Protein 4Z45 (pdb70)

Solvent-accessible surface area: 18952 Å² total; per-residue (Å²): 88,49,2,152,13,79,75,126,44,3,25,139,39,0,121,46,23,135,24,55,129,78,8,14,89,48,3,59,59,88,139,79,7,115,61,155,105,0,81,34,9,22,40,44,3,0,34,107,22,26,1,6,20,130,30,0,3,2,31,66,106,14,0,35,59,4,0,88,149,58,20,87,134,23,67,64,144,51,1,71,84,0,1,63,91,3,14,99,73,12,14,74,30,2,51,69,46,1,60,63,19,91,8,1,53,68,5,17,58,18,0,48,129,19,6,104,128,123,69,46,2,117,12,2,30,12,4,3,20,89,23,0,125,52,18,133,22,56,107,115,12,4,90,48,6,54,59,69,141,81,6,99,65,132,88,0,70,44,7,24,42,43,3,0,40,110,18,25,0,6,56,139,55,0,30,14,34,74,104,14,0,37,59,4,0,90,117,21,4,82,77,16,67,77,136,70,3,65,77,5,2,57,90,2,63,98,73,16,121,155,46,58,139,139,71,3,62,66,33,99,7,0,55,71,4,17,58,18,0,47,137,23,19,118,168,91,53,4,153,8,73,82,136,38,2,41,138,35,4,122,48,19,124,20,48,132,111,2,5,89,46,6,57,58,85,140,70,3,93,65,175,80,0,99,53,6,21,42,39,3,0,39,112,19,25,0,6,58,141,54,0,31,16,36,74,107,14,0,35,60,4,0,91,145,61,20,86,134,28,67,70,123,46,2,62,67,2,1,60,92,2,63,99,72,15,120,156,45,60,143,142,69,3,61,63,33,101,8,1,55,68,5,16,57,17,0,45,130,22,11,113,128,116

Secondary structure (DSSP, 8-state):
---PPPHHHHHHHHHHTT--HHHHHHHHTT----STTGGGHHHHHHHHTTSB-TTS-B-HHHHHHHHHHH-TTS-HHHHHHHHHHHHHHHTT--HHHHTSHHHHHHHHHHHHHHHHT-/---PPPHHHHHHHHHHTT--HHHHHHHHTT---SSHHHHTHHHHHHHHTTSB-TTS-B-HHHHHHHHHHH-TTS-HHHHHHHHHHHHHHHTT--HHHHTSTHHHHHHHHHHHHHHH-/---PPPHHHHHHHHHHTT--HHHHHHHHTT----STTTTTHHHHHHHHTTSB-TTS-B-HHHHHHHHHHH-TTS-HHHHHHHHHHHHHHHTT--HHHHTSTTHHHHHHHHHHHHHHT-

Foldseek 3Di:
DAPDDALVLLVVLCVVVVHDPVLSVQVNVVHQDPDPCSNLSLVSSVVVQVQAPPLQAGDLVSQLVSCCVPVVVDDSVLSVVLSVVLNVVRVPADSVRSNDSCVSVVSRVSSRVSVVVD/DAPDDALVLLVVLCVVLVHDPVLSVQVNVVHQDPDQSSLLSLQSSVVVQQQADPLQAGDLVSQLVSCCVPVVVDDSVLSCVLSVVLNVVRVPPDSVRSNGSCVSVVSSVSSRVSVVD/DAPDDALVLLVVLLVVLVADPVLSVQVNVVHFDDDPSTNLSLLSSVVVQQQADPLQAGDLVSQLVSCCVPVVVDDSVLSVVLSVQLNVVSVPADSVRSNDSCVSVVSRVSSRVSVVVD

Sequence (353 aa):
ASMRFTTEQIDYYGKACNASSEEDDLVVVKSYKVPSTETGKCLMKCMITKLGLLNDDGSYNKTGMEAGLKKYWSEWSTEKIETINNKCYEEALLVSKEVVATCNYSSYTVMACCLNKQLDLDASMRFFTTEEQIDYYGKACNASEEDDLVVVKSYKVPSTETGKCLMKCMITKLGLLNDDGSYNKTGMEAGLKKYWSEWSTEKIETINNKCYEEALLVSKEVVATCNYSSYTVMACCLNKQLDLASMRFTTEQIDYYGKACNASEDDLVVVKSYKVPSTETGKCLLMKCMMITKLGLLNDDGSYNKTGMEAGLKKYWSEWSTEKIETINNKCYEEALLVSKEVVATCNYSSYTVMACCLNKQLDLD

Organism: NCBI:txid269403

Structure (mmCIF, N/CA/C/O backbone):
data_4Z45
#
_entry.id   4Z45
#
_cell.length_a   87.250
_cell.length_b   87.250
_cell.length_c   95.080
_cell.angle_alpha   90.00
_cell.angle_beta   90.00
_cell.angle_gamma   120.00
#
_symmetry.space_group_name_H-M   'P 31 2 1'
#
loop_
_entity.id
_entity.type
_entity.pdbx_description
1 polymer 'Odorant-binding protein NribOBP3'
2 water water
#
loop_
_atom_site.group_PDB
_atom_site.id
_atom_site.type_symbol
_atom_site.label_atom_id
_atom_site.label_alt_id
_atom_site.label_comp_id
_atom_site.label_asym_id
_atom_site.label_entity_id
_atom_site.label_seq_id
_atom_site.pdbx_PDB_ins_code
_atom_site.Cartn_x
_atom_site.Cartn_y
_atom_site.Cartn_z
_atom_site.occupancy
_atom_site.B_iso_or_equiv
_atom_site.auth_seq_id
_atom_site.auth_comp_id
_atom_site.auth_asym_id
_atom_site.auth_atom_id
_atom_site.pdbx_PDB_model_num
ATOM 1 N N . ALA A 1 1 ? 21.087 -17.786 -11.887 1.00 49.68 1 ALA A N 1
ATOM 2 C CA . ALA A 1 1 ? 20.056 -17.584 -10.841 1.00 45.86 1 ALA A CA 1
ATOM 3 C C . ALA A 1 1 ? 20.057 -18.802 -9.879 1.00 41.77 1 ALA A C 1
ATOM 4 O O . ALA A 1 1 ? 20.237 -19.969 -10.316 1.00 39.12 1 ALA A O 1
ATOM 6 N N . SER A 1 2 ? 19.956 -18.511 -8.576 1.00 34.59 2 SER A N 1
ATOM 7 C CA . SER A 1 2 ? 19.852 -19.501 -7.541 1.00 29.40 2 SER A CA 1
ATOM 8 C C . SER A 1 2 ? 18.900 -18.966 -6.472 1.00 26.52 2 SER A C 1
ATOM 9 O O . SER A 1 2 ? 18.408 -17.832 -6.572 1.00 23.75 2 SER A O 1
ATOM 12 N N . MET A 1 3 ? 18.646 -19.778 -5.465 1.00 23.25 3 MET A N 1
ATOM 13 C CA . MET A 1 3 ? 17.777 -19.372 -4.373 1.00 22.38 3 MET A CA 1
ATOM 14 C C . MET A 1 3 ? 18.565 -18.698 -3.184 1.00 19.57 3 MET A C 1
ATOM 15 O O . MET A 1 3 ? 18.005 -18.520 -2.133 1.00 17.69 3 MET A O 1
ATOM 20 N N . ARG A 1 4 ? 19.849 -18.454 -3.334 1.00 18.09 4 ARG A N 1
ATOM 21 C CA . ARG A 1 4 ? 20.596 -17.941 -2.238 1.00 18.80 4 ARG A CA 1
ATOM 22 C C . ARG A 1 4 ? 19.953 -16.682 -1.640 1.00 16.01 4 ARG A C 1
ATOM 23 O O . ARG A 1 4 ? 19.646 -15.769 -2.396 1.00 15.68 4 ARG A O 1
ATOM 31 N N . PHE A 1 5 ? 19.901 -16.602 -0.328 1.00 15.22 5 PHE A N 1
ATOM 32 C CA . PHE A 1 5 ? 19.509 -15.340 0.343 1.00 15.70 5 PHE A CA 1
ATOM 33 C C . PHE A 1 5 ? 20.670 -14.370 0.414 1.00 15.03 5 PHE A C 1
ATOM 34 O O . PHE A 1 5 ? 21.836 -14.785 0.433 1.00 14.35 5 PHE A O 1
ATOM 42 N N . THR A 1 6 ? 20.358 -13.067 0.479 1.00 14.66 6 THR A N 1
ATOM 43 C CA . THR A 1 6 ? 21.388 -12.060 0.710 1.00 14.76 6 THR A CA 1
ATOM 44 C C . THR A 1 6 ? 21.824 -12.109 2.131 1.00 14.35 6 THR A C 1
ATOM 45 O O . THR A 1 6 ? 21.143 -12.694 2.999 1.00 12.80 6 THR A O 1
ATOM 49 N N . THR A 1 7 ? 22.973 -11.488 2.412 1.00 14.49 7 THR A N 1
ATOM 50 C CA . THR A 1 7 ? 23.448 -11.367 3.789 1.00 15.53 7 THR A CA 1
ATOM 51 C C . THR A 1 7 ? 22.363 -10.744 4.614 1.00 15.34 7 THR A C 1
ATOM 52 O O . THR A 1 7 ? 22.153 -11.148 5.798 1.00 14.92 7 THR A O 1
ATOM 56 N N . GLU A 1 8 ? 21.756 -9.674 4.093 1.00 15.52 8 GLU A N 1
ATOM 57 C CA . GLU A 1 8 ? 20.762 -9.001 4.919 1.00 16.15 8 GLU A CA 1
ATOM 58 C C . GLU A 1 8 ? 19.483 -9.801 5.209 1.00 14.67 8 GLU A C 1
ATOM 59 O O . GLU A 1 8 ? 18.996 -9.769 6.343 1.00 14.20 8 GLU A O 1
ATOM 65 N N . GLN A 1 9 ? 19.022 -10.551 4.230 1.00 13.80 9 GLN A N 1
ATOM 66 C CA . GLN A 1 9 ? 17.943 -11.427 4.440 1.00 13.50 9 GLN A CA 1
ATOM 67 C C . GLN A 1 9 ? 18.236 -12.471 5.498 1.00 13.63 9 GLN A C 1
ATOM 68 O O . GLN A 1 9 ? 17.358 -12.728 6.378 1.00 13.34 9 GLN A O 1
ATOM 74 N N . ILE A 1 10 ? 19.446 -13.025 5.467 1.00 13.88 10 ILE A N 1
ATOM 75 C CA . ILE A 1 10 ? 19.843 -14.008 6.428 1.00 14.23 10 ILE A CA 1
ATOM 76 C C . ILE A 1 10 ? 19.883 -13.402 7.830 1.00 14.98 10 ILE A C 1
ATOM 77 O O . ILE A 1 10 ? 19.476 -14.061 8.810 1.00 14.66 10 ILE A O 1
ATOM 82 N N . ASP A 1 11 ? 20.455 -12.213 7.950 1.00 15.22 11 ASP A N 1
ATOM 83 C CA . ASP A 1 11 ? 20.518 -11.538 9.218 1.00 16.15 11 ASP A CA 1
ATOM 84 C C . ASP A 1 11 ? 19.132 -11.336 9.826 1.00 16.33 11 ASP A C 1
ATOM 85 O O . ASP A 1 11 ? 18.922 -11.653 10.990 1.00 15.87 11 ASP A O 1
ATOM 90 N N . TYR A 1 12 ? 18.175 -10.868 9.035 1.00 16.39 12 TYR A N 1
ATOM 91 C CA . TYR A 1 12 ? 16.864 -10.571 9.500 1.00 17.49 12 TYR A CA 1
ATOM 92 C C . TYR A 1 12 ? 16.043 -11.834 9.882 1.00 16.26 12 TYR A C 1
ATOM 93 O O . TYR A 1 12 ? 15.561 -11.939 11.004 1.00 15.45 12 TYR A O 1
ATOM 102 N N . TYR A 1 13 ? 15.954 -12.784 8.986 1.00 15.52 13 TYR A N 1
ATOM 103 C CA . TYR A 1 13 ? 15.233 -14.005 9.254 1.00 15.88 13 TYR A CA 1
ATOM 104 C C . TYR A 1 13 ? 15.971 -14.872 10.280 1.00 15.85 13 TYR A C 1
ATOM 105 O O . TYR A 1 13 ? 15.334 -15.525 11.168 1.00 15.30 13 TYR A O 1
ATOM 114 N N . GLY A 1 14 ? 17.290 -14.852 10.263 1.00 15.62 14 GLY A N 1
ATOM 115 C CA . GLY A 1 14 ? 18.056 -15.530 11.296 1.00 16.02 14 GLY A CA 1
ATOM 116 C C . GLY A 1 14 ? 17.806 -15.009 12.681 1.00 17.14 14 GLY A C 1
ATOM 117 O O . GLY A 1 14 ? 17.588 -15.790 13.636 1.00 18.08 14 GLY A O 1
ATOM 118 N N . LYS A 1 15 ? 17.823 -13.715 12.836 1.00 17.60 15 LYS A N 1
ATOM 119 C CA . LYS A 1 15 ? 17.469 -13.094 14.084 1.00 20.38 15 LYS A CA 1
ATOM 120 C C . LYS A 1 15 ? 15.975 -13.293 14.493 1.00 18.72 15 LYS A C 1
ATOM 121 O O . LYS A 1 15 ? 15.699 -13.443 15.640 1.00 18.68 15 LYS A O 1
ATOM 127 N N . ALA A 1 16 ? 15.053 -13.372 13.556 1.00 17.76 16 ALA A N 1
ATOM 128 C CA . ALA A 1 16 ? 13.676 -13.709 13.837 1.00 18.11 16 ALA A CA 1
ATOM 129 C C . ALA A 1 16 ? 13.572 -15.144 14.408 1.00 18.22 16 ALA A C 1
ATOM 130 O O . ALA A 1 16 ? 12.654 -15.408 15.146 1.00 18.65 16 ALA A O 1
ATOM 132 N N . CYS A 1 17 ? 14.484 -16.047 14.042 1.00 16.29 17 CYS A N 1
ATOM 133 C CA . CYS A 1 17 ? 14.576 -17.384 14.557 1.00 16.05 17 CYS A CA 1
ATOM 134 C C . CYS A 1 17 ? 15.473 -17.462 15.828 1.00 16.85 17 CYS A C 1
ATOM 135 O O . CYS A 1 17 ? 15.897 -18.552 16.219 1.00 15.82 17 CYS A O 1
ATOM 138 N N . ASN A 1 18 ? 15.885 -16.324 16.335 1.00 16.90 18 ASN A N 1
ATOM 139 C CA . ASN A 1 18 ? 16.808 -16.256 17.516 1.00 18.30 18 ASN A CA 1
ATOM 140 C C . ASN A 1 18 ? 18.110 -16.981 17.361 1.00 16.75 18 ASN A C 1
ATOM 141 O O . ASN A 1 18 ? 18.558 -17.664 18.281 1.00 15.87 18 ASN A O 1
ATOM 146 N N . ALA A 1 19 ? 18.721 -16.879 16.169 1.00 16.60 19 ALA A N 1
ATOM 147 C CA . ALA A 1 19 ? 19.971 -17.615 15.854 1.00 16.18 19 ALA A CA 1
ATOM 148 C C . ALA A 1 19 ? 21.063 -17.261 16.833 1.00 17.06 19 ALA A C 1
ATOM 149 O O . ALA A 1 19 ? 21.190 -16.058 17.150 1.00 16.16 19 ALA A O 1
ATOM 151 N N . SER A 1 20 ? 21.869 -18.269 17.216 1.00 17.12 20 SER A N 1
ATOM 152 C CA A SER A 1 20 ? 23.095 -17.995 17.901 0.50 19.29 20 SER A CA 1
ATOM 153 C CA B SER A 1 20 ? 23.099 -18.043 17.875 0.50 17.72 20 SER A CA 1
ATOM 154 C C . SER A 1 20 ? 24.077 -17.343 16.915 1.00 19.36 20 SER A C 1
ATOM 155 O O . SER A 1 20 ? 24.054 -17.636 15.689 1.00 18.85 20 SER A O 1
ATOM 160 N N . GLU A 1 21 ? 24.917 -16.465 17.427 1.00 20.23 21 GLU A N 1
ATOM 161 C CA A GLU A 1 21 ? 25.838 -15.688 16.563 0.50 22.01 21 GLU A CA 1
ATOM 162 C CA B GLU A 1 21 ? 25.770 -15.694 16.533 0.50 21.45 21 GLU A CA 1
ATOM 163 C C . GLU A 1 21 ? 26.704 -16.586 15.713 1.00 21.22 21 GLU A C 1
ATOM 164 O O . GLU A 1 21 ? 26.922 -16.296 14.544 1.00 21.47 21 GLU A O 1
ATOM 175 N N . ASP A 1 22 ? 27.249 -17.645 16.318 1.00 21.11 22 ASP A N 1
ATOM 176 C CA . ASP A 1 22 ? 28.160 -18.544 15.642 1.00 21.46 22 ASP A CA 1
ATOM 177 C C . ASP A 1 22 ? 27.456 -19.217 14.453 1.00 19.10 22 ASP A C 1
ATOM 178 O O . ASP A 1 22 ? 28.000 -19.321 13.368 1.00 17.87 22 ASP A O 1
ATOM 183 N N . ASP A 1 23 ? 26.229 -19.635 14.655 1.00 17.54 23 ASP A N 1
ATOM 184 C CA . ASP A 1 23 ? 25.501 -20.342 13.602 1.00 16.88 23 ASP A CA 1
ATOM 185 C C . ASP A 1 23 ? 25.211 -19.401 12.485 1.00 16.12 23 ASP A C 1
ATOM 186 O O . ASP A 1 23 ? 25.220 -19.751 11.287 1.00 15.04 23 ASP A O 1
ATOM 191 N N . LEU A 1 24 ? 24.842 -18.183 12.871 1.00 16.61 24 LEU A N 1
ATOM 192 C CA . LEU A 1 24 ? 24.478 -17.145 11.904 1.00 17.42 24 LEU A CA 1
ATOM 193 C C . LEU A 1 24 ? 25.634 -16.850 10.917 1.00 17.67 24 LEU A C 1
ATOM 194 O O . LEU A 1 24 ? 25.376 -16.643 9.708 1.00 16.73 24 LEU A O 1
ATOM 199 N N . VAL A 1 25 ? 26.839 -16.772 11.453 1.00 18.22 25 VAL A N 1
ATOM 200 C CA . VAL A 1 25 ? 28.043 -16.536 10.658 1.00 19.08 25 VAL A CA 1
ATOM 201 C C . VAL A 1 25 ? 28.155 -17.673 9.623 1.00 18.53 25 VAL A C 1
ATOM 202 O O . VAL A 1 25 ? 28.470 -17.436 8.467 1.00 18.44 25 VAL A O 1
ATOM 206 N N . VAL A 1 26 ? 27.890 -18.901 10.048 1.00 17.47 26 VAL A N 1
ATOM 207 C CA . VAL A 1 26 ? 28.059 -20.019 9.162 1.00 17.58 26 VAL A CA 1
ATOM 208 C C . VAL A 1 26 ? 27.040 -19.980 8.037 1.00 16.43 26 VAL A C 1
ATOM 209 O O . VAL A 1 26 ? 27.355 -20.278 6.913 1.00 15.63 26 VAL A O 1
ATOM 213 N N . VAL A 1 27 ? 25.792 -19.753 8.393 1.00 15.26 27 VAL A N 1
ATOM 214 C CA . VAL A 1 27 ? 24.708 -19.679 7.420 1.00 15.15 27 VAL A CA 1
ATOM 215 C C . VAL A 1 27 ? 25.007 -18.538 6.398 1.00 15.40 27 VAL A C 1
ATOM 216 O O . VAL A 1 27 ? 24.758 -18.705 5.202 1.00 15.06 27 VAL A O 1
ATOM 220 N N . LYS A 1 28 ? 25.525 -17.423 6.868 1.00 15.33 28 LYS A N 1
ATOM 221 C CA . LYS A 1 28 ? 25.911 -16.305 5.947 1.00 16.01 28 LYS A CA 1
ATOM 222 C C . LYS A 1 28 ? 27.065 -16.700 5.006 1.00 17.12 28 LYS A C 1
ATOM 223 O O . LYS A 1 28 ? 27.255 -16.017 4.030 1.00 16.91 28 LYS A O 1
ATOM 229 N N . SER A 1 29 ? 27.857 -17.701 5.360 1.00 17.79 29 SER A N 1
ATOM 230 C CA . SER A 1 29 ? 28.841 -18.214 4.485 1.00 19.38 29 SER A CA 1
ATOM 231 C C . SER A 1 29 ? 28.302 -19.325 3.604 1.00 20.45 29 SER A C 1
ATOM 232 O O . SER A 1 29 ? 29.107 -19.996 2.958 1.00 22.06 29 SER A O 1
ATOM 235 N N . TYR A 1 30 ? 27.006 -19.589 3.598 1.00 18.32 30 TYR A N 1
ATOM 236 C CA . TYR A 1 30 ? 26.364 -20.617 2.742 1.00 18.98 30 TYR A CA 1
ATOM 237 C C . TYR A 1 30 ? 26.840 -22.041 3.077 1.00 20.50 30 TYR A C 1
ATOM 238 O O . TYR A 1 30 ? 26.970 -22.868 2.211 1.00 19.65 30 TYR A O 1
ATOM 247 N N . LYS A 1 31 ? 27.154 -22.281 4.352 1.00 20.52 31 LYS A N 1
ATOM 248 C CA . LYS A 1 31 ? 27.456 -23.614 4.855 1.00 20.59 31 LYS A CA 1
ATOM 249 C C . LYS A 1 31 ? 26.376 -23.973 5.907 1.00 19.03 31 LYS A C 1
ATOM 250 O O . LYS A 1 31 ? 25.581 -23.115 6.328 1.00 17.55 31 LYS A O 1
ATOM 256 N N . VAL A 1 32 ? 26.315 -25.243 6.249 1.00 18.64 32 VAL A N 1
ATOM 257 C CA . VAL A 1 32 ? 25.346 -25.777 7.195 1.00 18.61 32 VAL A CA 1
ATOM 258 C C . VAL A 1 32 ? 26.023 -25.864 8.560 1.00 18.10 32 VAL A C 1
ATOM 259 O O . VAL A 1 32 ? 27.013 -26.540 8.706 1.00 18.59 32 VAL A O 1
ATOM 263 N N . PRO A 1 33 ? 25.501 -25.194 9.569 1.00 17.47 33 PRO A N 1
ATOM 264 C CA . PRO A 1 33 ? 26.065 -25.356 10.884 1.00 17.84 33 PRO A CA 1
ATOM 265 C C . PRO A 1 33 ? 26.039 -26.814 11.347 1.00 17.79 33 PRO A C 1
ATOM 266 O O . PRO A 1 33 ? 25.160 -27.552 10.950 1.00 17.86 33 PRO A O 1
ATOM 270 N N . SER A 1 34 ? 26.916 -27.162 12.258 1.00 18.80 34 SER A N 1
ATOM 271 C CA . SER A 1 34 ? 26.902 -28.526 12.825 1.00 20.59 34 SER A CA 1
ATOM 272 C C . SER A 1 34 ? 26.129 -28.630 14.152 1.00 19.90 34 SER A C 1
ATOM 273 O O . SER A 1 34 ? 25.792 -29.778 14.585 1.00 20.22 34 SER A O 1
ATOM 276 N N . THR A 1 35 ? 25.651 -27.499 14.710 1.00 17.12 35 THR A N 1
ATOM 277 C CA . THR A 1 35 ? 24.917 -27.545 15.983 1.00 16.01 35 THR A CA 1
ATOM 278 C C . THR A 1 35 ? 23.441 -27.966 15.779 1.00 15.34 35 THR A C 1
ATOM 279 O O . THR A 1 35 ? 22.873 -27.823 14.638 1.00 14.52 35 THR A O 1
ATOM 283 N N . GLU A 1 36 ? 22.801 -28.425 16.871 1.00 15.14 36 GLU A N 1
ATOM 284 C CA . GLU A 1 36 ? 21.504 -29.051 16.748 1.00 15.24 36 GLU A CA 1
ATOM 285 C C . GLU A 1 36 ? 20.472 -28.096 16.160 1.00 14.73 36 GLU A C 1
ATOM 286 O O . GLU A 1 36 ? 19.627 -28.482 15.279 1.00 14.51 36 GLU A O 1
ATOM 292 N N . THR A 1 37 ? 20.543 -26.837 16.561 1.00 14.05 37 THR A N 1
ATOM 293 C CA . THR A 1 37 ? 19.583 -25.865 16.067 1.00 14.97 37 THR A CA 1
ATOM 294 C C . THR A 1 37 ? 20.108 -25.027 14.936 1.00 14.52 37 THR A C 1
ATOM 295 O O . THR A 1 37 ? 19.309 -24.595 14.074 1.00 14.05 37 THR A O 1
ATOM 299 N N . GLY A 1 38 ? 21.436 -24.855 14.851 1.00 14.24 38 GLY A N 1
ATOM 300 C CA . GLY A 1 38 ? 22.027 -24.205 13.686 1.00 14.12 38 GLY A CA 1
ATOM 301 C C . GLY A 1 38 ? 21.717 -24.874 12.338 1.00 13.85 38 GLY A C 1
ATOM 302 O O . GLY A 1 38 ? 21.380 -24.202 11.397 1.00 12.65 38 GLY A O 1
ATOM 303 N N . LYS A 1 39 ? 21.739 -26.208 12.325 1.00 14.35 39 LYS A N 1
ATOM 304 C CA . LYS A 1 39 ? 21.409 -27.004 11.118 1.00 15.24 39 LYS A CA 1
ATOM 305 C C . LYS A 1 39 ? 19.937 -26.923 10.737 1.00 14.99 39 LYS A C 1
ATOM 306 O O . LYS A 1 39 ? 19.591 -27.285 9.594 1.00 14.53 39 LYS A O 1
ATOM 312 N N . CYS A 1 40 ? 19.101 -26.430 11.659 1.00 14.50 40 CYS A N 1
ATOM 313 C CA . CYS A 1 40 ? 17.654 -26.203 11.455 1.00 14.36 40 CYS A CA 1
ATOM 314 C C . CYS A 1 40 ? 17.278 -24.722 11.164 1.00 13.98 40 CYS A C 1
ATOM 315 O O . CYS A 1 40 ? 16.117 -24.406 10.941 1.00 12.98 40 CYS A O 1
ATOM 318 N N . LEU A 1 41 ? 18.262 -23.806 11.064 1.00 14.29 41 LEU A N 1
ATOM 319 C CA . LEU A 1 41 ? 17.971 -22.439 10.762 1.00 14.41 41 LEU A CA 1
ATOM 320 C C . LEU A 1 41 ? 17.347 -22.222 9.418 1.00 13.58 41 LEU A C 1
ATOM 321 O O . LEU A 1 41 ? 16.406 -21.461 9.326 1.00 13.85 41 LEU A O 1
ATOM 326 N N . MET A 1 42 ? 17.813 -22.893 8.391 1.00 13.35 42 MET A N 1
ATOM 327 C CA . MET A 1 42 ? 17.186 -22.761 7.074 1.00 13.78 42 MET A CA 1
ATOM 328 C C . MET A 1 42 ? 15.702 -23.158 7.144 1.00 12.84 42 MET A C 1
ATOM 329 O O . MET A 1 42 ? 14.876 -22.396 6.606 1.00 12.26 42 MET A O 1
ATOM 334 N N . LYS A 1 43 ? 15.405 -24.330 7.704 1.00 12.29 43 LYS A N 1
ATOM 335 C CA . LYS A 1 43 ? 14.001 -24.717 7.935 1.00 12.38 43 LYS A CA 1
ATOM 336 C C . LYS A 1 43 ? 13.190 -23.622 8.632 1.00 12.53 43 LYS A C 1
ATOM 337 O O . LYS A 1 43 ? 12.084 -23.298 8.180 1.00 12.32 43 LYS A O 1
ATOM 343 N N . CYS A 1 44 ? 13.696 -23.087 9.738 1.00 12.93 44 CYS A N 1
ATOM 344 C CA . CYS A 1 44 ? 13.030 -22.096 10.509 1.00 14.34 44 CYS A CA 1
ATOM 345 C C . CYS A 1 44 ? 12.763 -20.828 9.641 1.00 14.03 44 CYS A C 1
ATOM 346 O O . CYS A 1 44 ? 11.632 -20.322 9.609 1.00 13.88 44 CYS A O 1
ATOM 349 N N . MET A 1 45 ? 13.782 -20.404 8.909 1.00 13.26 45 MET A N 1
ATOM 350 C CA . MET A 1 45 ? 13.700 -19.248 8.063 1.00 13.95 45 MET A CA 1
ATOM 351 C C . MET A 1 45 ? 12.674 -19.395 6.968 1.00 13.34 45 MET A C 1
ATOM 352 O O . MET A 1 45 ? 11.815 -18.498 6.787 1.00 13.94 45 MET A O 1
ATOM 357 N N . ILE A 1 46 ? 12.750 -20.462 6.213 1.00 12.63 46 ILE A N 1
ATOM 358 C CA . ILE A 1 46 ? 11.852 -20.562 5.044 1.00 12.44 46 ILE A CA 1
ATOM 359 C C . ILE A 1 46 ? 10.442 -20.843 5.476 1.00 12.69 46 ILE A C 1
ATOM 360 O O . ILE A 1 46 ? 9.503 -20.614 4.734 1.00 12.67 46 ILE A O 1
ATOM 365 N N . THR A 1 47 ? 10.279 -21.428 6.632 1.00 12.73 47 THR A N 1
ATOM 366 C CA . THR A 1 47 ? 8.962 -21.595 7.229 1.00 13.06 47 THR A CA 1
ATOM 367 C C . THR A 1 47 ? 8.347 -20.259 7.597 1.00 14.80 47 THR A C 1
ATOM 368 O O . THR A 1 47 ? 7.199 -20.002 7.282 1.00 13.92 47 THR A O 1
ATOM 372 N N . LYS A 1 48 ? 9.122 -19.360 8.201 1.00 15.76 48 LYS A N 1
ATOM 373 C CA . LYS A 1 48 ? 8.629 -17.981 8.416 1.00 17.71 48 LYS A CA 1
ATOM 374 C C . LYS A 1 48 ? 8.309 -17.276 7.134 1.00 16.88 48 LYS A C 1
ATOM 375 O O . LYS A 1 48 ? 7.397 -16.491 7.133 1.00 17.09 48 LYS A O 1
ATOM 381 N N . LEU A 1 49 ? 8.994 -17.561 6.044 1.00 15.97 49 LEU A N 1
ATOM 382 C CA . LEU A 1 49 ? 8.554 -16.984 4.779 1.00 16.23 49 LEU A CA 1
ATOM 383 C C . LEU A 1 49 ? 7.323 -17.595 4.136 1.00 15.51 49 LEU A C 1
ATOM 384 O O . LEU A 1 49 ? 6.880 -17.153 3.081 1.00 15.65 49 LEU A O 1
ATOM 389 N N . GLY A 1 50 ? 6.902 -18.719 4.646 1.00 14.59 50 GLY A N 1
ATOM 390 C CA . GLY A 1 50 ? 5.692 -19.447 4.232 1.00 13.94 50 GLY A CA 1
ATOM 391 C C . GLY A 1 50 ? 5.998 -20.418 3.091 1.00 13.33 50 GLY A C 1
ATOM 392 O O . GLY A 1 50 ? 5.081 -20.868 2.395 1.00 12.63 50 GLY A O 1
ATOM 393 N N . LEU A 1 51 ? 7.282 -20.742 2.826 1.00 12.76 51 LEU A N 1
ATOM 394 C CA . LEU A 1 51 ? 7.598 -21.630 1.730 1.00 12.62 51 LEU A CA 1
ATOM 395 C C . LEU A 1 51 ? 7.257 -23.156 2.123 1.00 12.46 51 LEU A C 1
ATOM 396 O O . LEU A 1 51 ? 7.044 -24.025 1.221 1.00 12.54 51 LEU A O 1
ATOM 401 N N . LEU A 1 52 ? 7.318 -23.441 3.406 1.00 11.79 52 LEU A N 1
ATOM 402 C CA . LEU A 1 52 ? 7.014 -24.747 3.957 1.00 11.90 52 LEU A CA 1
ATOM 403 C C . LEU A 1 52 ? 5.853 -24.596 4.929 1.00 12.19 52 LEU A C 1
ATOM 404 O O . LEU A 1 52 ? 5.666 -23.525 5.462 1.00 11.63 52 LEU A O 1
ATOM 409 N N . ASN A 1 53 ? 5.073 -25.652 5.072 1.00 12.30 53 ASN A N 1
ATOM 410 C CA . ASN A 1 53 ? 4.052 -25.751 6.087 1.00 12.96 53 ASN A CA 1
ATOM 411 C C . ASN A 1 53 ? 4.771 -26.004 7.455 1.00 12.90 53 ASN A C 1
ATOM 412 O O . ASN A 1 53 ? 5.951 -26.290 7.529 1.00 13.07 53 ASN A O 1
ATOM 417 N N . ASP A 1 54 ? 4.038 -25.913 8.534 1.00 13.71 54 ASP A N 1
ATOM 418 C CA . ASP A 1 54 ? 4.648 -26.121 9.838 1.00 14.52 54 ASP A CA 1
ATOM 419 C C . ASP A 1 54 ? 5.139 -27.527 10.066 1.00 14.28 54 ASP A C 1
ATOM 420 O O . ASP A 1 54 ? 6.083 -27.705 10.848 1.00 15.36 54 ASP A O 1
ATOM 425 N N . ASP A 1 55 ? 4.535 -28.533 9.446 1.00 13.28 55 ASP A N 1
ATOM 426 C CA . ASP A 1 55 ? 5.051 -29.904 9.548 1.00 12.54 55 ASP A CA 1
ATOM 427 C C . ASP A 1 55 ? 6.325 -30.117 8.711 1.00 12.05 55 ASP A C 1
ATOM 428 O O . ASP A 1 55 ? 6.911 -31.196 8.817 1.00 11.54 55 ASP A O 1
ATOM 433 N N . GLY A 1 56 ? 6.748 -29.093 7.986 1.00 11.43 56 GLY A N 1
ATOM 434 C CA . GLY A 1 56 ? 7.949 -29.181 7.154 1.00 11.38 56 GLY A CA 1
ATOM 435 C C . GLY A 1 56 ? 7.746 -29.450 5.673 1.00 11.09 56 GLY A C 1
ATOM 436 O O . GLY A 1 56 ? 8.680 -29.272 4.863 1.00 10.47 56 GLY A O 1
ATOM 437 N N . SER A 1 57 ? 6.494 -29.770 5.328 1.00 11.24 57 SER A N 1
ATOM 438 C CA . SER A 1 57 ? 6.188 -30.155 3.945 1.00 11.05 57 SER A CA 1
ATOM 439 C C . SER A 1 57 ? 6.209 -28.866 3.062 1.00 11.07 57 SER A C 1
ATOM 440 O O . SER A 1 57 ? 5.945 -27.728 3.530 1.00 9.75 57 SER A O 1
ATOM 443 N N . TYR A 1 58 ? 6.428 -29.137 1.788 1.00 11.30 58 TYR A N 1
ATOM 444 C CA . TYR A 1 58 ? 6.359 -28.048 0.744 1.00 11.77 58 TYR A CA 1
ATOM 445 C C . TYR A 1 58 ? 4.962 -27.410 0.667 1.00 12.57 58 TYR A C 1
ATOM 446 O O . TYR A 1 58 ? 3.954 -28.131 0.640 1.00 12.97 58 TYR A O 1
ATOM 455 N N . ASN A 1 59 ? 4.893 -26.092 0.698 1.00 12.83 59 ASN A N 1
ATOM 456 C CA . ASN A 1 59 ? 3.596 -25.382 0.578 1.00 13.77 59 ASN A CA 1
ATOM 457 C C . ASN A 1 59 ? 3.503 -24.760 -0.794 1.00 13.72 59 ASN A C 1
ATOM 458 O O . ASN A 1 59 ? 4.153 -23.746 -1.086 1.00 12.76 59 ASN A O 1
ATOM 463 N N . LYS A 1 60 ? 2.709 -25.353 -1.648 1.00 14.62 60 LYS A N 1
ATOM 464 C CA . LYS A 1 60 ? 2.635 -24.891 -3.017 1.00 16.39 60 LYS A CA 1
ATOM 465 C C . LYS A 1 60 ? 2.254 -23.465 -3.190 1.00 15.29 60 LYS A C 1
ATOM 466 O O . LYS A 1 60 ? 2.917 -22.722 -3.915 1.00 15.37 60 LYS A O 1
ATOM 472 N N . THR A 1 61 ? 1.149 -23.066 -2.530 1.00 14.77 61 THR A N 1
ATOM 473 C CA . THR A 1 61 ? 0.673 -21.694 -2.683 1.00 15.07 61 THR A CA 1
ATOM 474 C C . THR A 1 61 ? 1.654 -20.732 -1.967 1.00 14.23 61 THR A C 1
ATOM 475 O O . THR A 1 61 ? 1.899 -19.593 -2.441 1.00 14.30 61 THR A O 1
ATOM 479 N N . GLY A 1 62 ? 2.157 -21.141 -0.813 1.00 12.99 62 GLY A N 1
ATOM 480 C CA . GLY A 1 62 ? 3.078 -20.333 -0.078 1.00 12.92 62 GLY A CA 1
ATOM 481 C C . GLY A 1 62 ? 4.443 -20.151 -0.749 1.00 12.77 62 GLY A C 1
ATOM 482 O O . GLY A 1 62 ? 5.079 -19.054 -0.690 1.00 12.26 62 GLY A O 1
ATOM 483 N N . MET A 1 63 ? 4.901 -21.179 -1.464 1.00 12.97 63 MET A N 1
ATOM 484 C CA . MET A 1 63 ? 6.095 -21.075 -2.246 1.00 13.70 63 MET A CA 1
ATOM 485 C C . MET A 1 63 ? 5.893 -20.070 -3.406 1.00 14.31 63 MET A C 1
ATOM 486 O O . MET A 1 63 ? 6.756 -19.227 -3.649 1.00 13.78 63 MET A O 1
ATOM 491 N N . GLU A 1 64 ? 4.795 -20.226 -4.139 1.00 15.00 64 GLU A N 1
ATOM 492 C CA . GLU A 1 64 ? 4.512 -19.284 -5.188 1.00 17.21 64 GLU A CA 1
ATOM 493 C C . GLU A 1 64 ? 4.502 -17.863 -4.665 1.00 16.88 64 GLU A C 1
ATOM 494 O O . GLU A 1 64 ? 5.032 -16.938 -5.342 1.00 16.67 64 GLU A O 1
ATOM 500 N N . ALA A 1 65 ? 3.793 -17.657 -3.563 1.00 16.80 65 ALA A N 1
ATOM 501 C CA . ALA A 1 65 ? 3.642 -16.304 -3.032 1.00 17.80 65 ALA A CA 1
ATOM 502 C C . ALA A 1 65 ? 5.000 -15.742 -2.589 1.00 16.43 65 ALA A C 1
ATOM 503 O O . ALA A 1 65 ? 5.292 -14.588 -2.785 1.00 16.73 65 ALA A O 1
ATOM 505 N N . GLY A 1 66 ? 5.818 -16.556 -1.989 1.00 15.31 66 GLY A N 1
ATOM 506 C CA . GLY A 1 66 ? 7.125 -16.127 -1.528 1.00 14.90 66 GLY A CA 1
ATOM 507 C C . GLY A 1 66 ? 8.128 -15.846 -2.635 1.00 14.60 66 GLY A C 1
ATOM 508 O O . GLY A 1 66 ? 8.910 -14.898 -2.570 1.00 15.25 66 GLY A O 1
ATOM 509 N N . LEU A 1 67 ? 8.138 -16.708 -3.656 1.00 14.97 67 LEU A N 1
ATOM 510 C CA . LEU A 1 67 ? 8.890 -16.435 -4.838 1.00 15.68 67 LEU A CA 1
ATOM 511 C C . LEU A 1 67 ? 8.535 -15.087 -5.524 1.00 16.28 67 LEU A C 1
ATOM 512 O O . LEU A 1 67 ? 9.447 -14.316 -5.926 1.00 16.09 67 LEU A O 1
ATOM 517 N N . LYS A 1 68 ? 7.247 -14.842 -5.673 1.00 17.10 68 LYS A N 1
ATOM 518 C CA . LYS A 1 68 ? 6.760 -13.586 -6.264 1.00 18.65 68 LYS A CA 1
ATOM 519 C C . LYS A 1 68 ? 7.161 -12.392 -5.440 1.00 17.51 68 LYS A C 1
ATOM 520 O O . LYS A 1 68 ? 7.520 -11.356 -5.995 1.00 17.14 68 LYS A O 1
ATOM 526 N N . LYS A 1 69 ? 7.153 -12.583 -4.113 1.00 17.22 69 LYS A N 1
ATOM 527 C CA . LYS A 1 69 ? 7.422 -11.445 -3.173 1.00 17.59 69 LYS A CA 1
ATOM 528 C C . LYS A 1 69 ? 8.872 -11.086 -3.120 1.00 16.80 69 LYS A C 1
ATOM 529 O O . LYS A 1 69 ? 9.231 -9.880 -3.115 1.00 17.29 69 LYS A O 1
ATOM 535 N N . TYR A 1 70 ? 9.728 -12.107 -2.997 1.00 16.07 70 TYR A N 1
ATOM 536 C CA . TYR A 1 70 ? 11.191 -11.938 -2.817 1.00 16.94 70 TYR A CA 1
ATOM 537 C C . TYR A 1 70 ? 12.073 -12.034 -4.056 1.00 17.02 70 TYR A C 1
ATOM 538 O O . TYR A 1 70 ? 13.177 -11.566 -4.065 1.00 15.27 70 TYR A O 1
ATOM 547 N N . TRP A 1 71 ? 11.534 -12.605 -5.145 1.00 17.03 71 TRP A N 1
ATOM 548 C CA . TRP A 1 71 ? 12.253 -12.659 -6.399 1.00 17.14 71 TRP A CA 1
ATOM 549 C C . TRP A 1 71 ? 11.337 -12.092 -7.448 1.00 18.48 71 TRP A C 1
ATOM 550 O O . TRP A 1 71 ? 11.077 -12.713 -8.443 1.00 17.96 71 TRP A O 1
ATOM 561 N N . SER A 1 72 ? 10.884 -10.852 -7.234 1.00 19.89 72 SER A N 1
ATOM 562 C CA . SER A 1 72 ? 9.929 -10.264 -8.123 1.00 20.65 72 SER A CA 1
ATOM 563 C C . SER A 1 72 ? 10.529 -9.937 -9.489 1.00 22.33 72 SER A C 1
ATOM 564 O O . SER A 1 72 ? 9.758 -9.676 -10.388 1.00 22.32 72 SER A O 1
ATOM 567 N N . GLU A 1 73 ? 11.858 -9.962 -9.659 1.00 22.66 73 GLU A N 1
ATOM 568 C CA . GLU A 1 73 ? 12.452 -9.816 -10.966 1.00 23.32 73 GLU A CA 1
ATOM 569 C C . GLU A 1 73 ? 12.249 -11.071 -11.865 1.00 23.43 73 GLU A C 1
ATOM 570 O O . GLU A 1 73 ? 12.409 -10.960 -13.079 1.00 24.21 73 GLU A O 1
ATOM 576 N N . TRP A 1 74 ? 11.895 -12.233 -11.323 1.00 22.59 74 TRP A N 1
ATOM 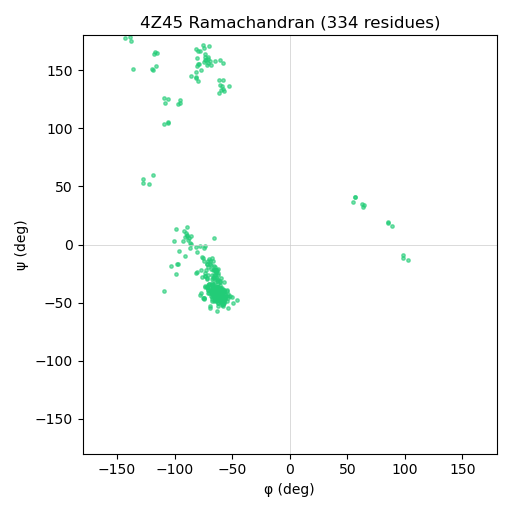577 C CA . TRP A 1 74 ? 11.569 -13.423 -12.130 1.00 21.68 74 TRP A CA 1
ATOM 578 C C . TRP A 1 74 ? 10.139 -13.281 -12.654 1.00 21.38 74 TRP A C 1
ATOM 579 O O . TRP A 1 74 ? 9.261 -12.753 -11.961 1.00 22.14 74 TRP A O 1
ATOM 590 N N . SER A 1 75 ? 9.896 -13.689 -13.883 1.00 21.04 75 SER A N 1
ATOM 591 C CA . SER A 1 75 ? 8.463 -13.626 -14.399 1.00 21.04 75 SER A CA 1
ATOM 592 C C . SER A 1 75 ? 7.610 -14.669 -13.622 1.00 19.61 75 SER A C 1
ATOM 593 O O . SER A 1 75 ? 8.118 -15.649 -13.120 1.00 17.89 75 SER A O 1
ATOM 596 N N . THR A 1 76 ? 6.298 -14.442 -13.522 1.00 19.75 76 THR A N 1
ATOM 597 C CA . THR A 1 76 ? 5.396 -15.410 -12.944 1.00 21.26 76 THR A CA 1
ATOM 598 C C . THR A 1 76 ? 5.479 -16.776 -13.675 1.00 20.61 76 THR A C 1
ATOM 599 O O . THR A 1 76 ? 5.347 -17.806 -13.049 1.00 17.45 76 THR A O 1
ATOM 603 N N . GLU A 1 77 ? 5.760 -16.759 -14.991 1.00 20.52 77 GLU A N 1
ATOM 604 C CA . GLU A 1 77 ? 5.878 -18.032 -15.723 1.00 21.10 77 GLU A CA 1
ATOM 605 C C . GLU A 1 77 ? 7.040 -18.838 -15.217 1.00 19.99 77 GLU A C 1
ATOM 606 O O . GLU A 1 77 ? 6.935 -20.051 -15.046 1.00 18.58 77 GLU A O 1
ATOM 612 N N . LYS A 1 78 ? 8.190 -18.184 -15.099 1.00 19.78 78 LYS A N 1
ATOM 613 C CA . LYS A 1 78 ? 9.352 -18.881 -14.587 1.00 20.19 78 LYS A CA 1
ATOM 614 C C . LYS A 1 78 ? 9.097 -19.401 -13.135 1.00 18.80 78 LYS A C 1
ATOM 615 O O . LYS A 1 78 ? 9.400 -20.529 -12.826 1.00 18.23 78 LYS A O 1
ATOM 621 N N . ILE A 1 79 ? 8.516 -18.562 -12.276 1.00 18.20 79 ILE A N 1
ATOM 622 C CA . ILE A 1 79 ? 8.116 -18.967 -10.904 1.00 18.09 79 ILE A CA 1
ATOM 623 C C . ILE A 1 79 ? 7.219 -20.207 -10.945 1.00 17.04 79 ILE A C 1
ATOM 624 O O . ILE A 1 79 ? 7.448 -21.222 -10.246 1.00 16.65 79 ILE A O 1
ATOM 629 N N . GLU A 1 80 ? 6.126 -20.142 -11.699 1.00 17.13 80 GLU A N 1
ATOM 630 C CA . GLU A 1 80 ? 5.240 -21.272 -11.824 1.00 17.10 80 GLU A CA 1
ATOM 631 C C . GLU A 1 80 ? 5.882 -22.511 -12.398 1.00 17.57 80 GLU A C 1
ATOM 632 O O . GLU A 1 80 ? 5.596 -23.630 -11.917 1.00 17.68 80 GLU A O 1
ATOM 638 N N . THR A 1 81 ? 6.733 -22.388 -13.397 1.00 17.27 81 THR A N 1
ATOM 639 C CA . THR A 1 81 ? 7.419 -23.560 -13.934 1.00 17.99 81 THR A CA 1
ATOM 640 C C . THR A 1 81 ? 8.259 -24.278 -12.885 1.00 17.44 81 THR A C 1
ATOM 641 O O . THR A 1 81 ? 8.132 -25.509 -12.700 1.00 17.16 81 THR A O 1
ATOM 645 N N . ILE A 1 82 ? 9.078 -23.538 -12.141 1.00 16.82 82 ILE A N 1
ATOM 646 C CA . ILE A 1 82 ? 9.945 -24.209 -11.144 1.00 16.52 82 ILE A CA 1
ATOM 647 C C . ILE A 1 82 ? 9.120 -24.707 -9.963 1.00 15.56 82 ILE A C 1
ATOM 648 O O . ILE A 1 82 ? 9.361 -25.793 -9.495 1.00 15.05 82 ILE A O 1
ATOM 653 N N . ASN A 1 83 ? 8.106 -23.947 -9.572 1.00 14.97 83 ASN A N 1
ATOM 654 C CA . ASN A 1 83 ? 7.160 -24.381 -8.497 1.00 14.68 83 ASN A CA 1
ATOM 655 C C . ASN A 1 83 ? 6.447 -25.663 -8.834 1.00 15.20 83 ASN A C 1
ATOM 656 O O . ASN A 1 83 ? 6.381 -26.590 -7.998 1.00 14.70 83 ASN A O 1
ATOM 661 N N . ASN A 1 84 ? 5.897 -25.773 -10.054 1.00 15.98 84 ASN A N 1
ATOM 662 C CA . ASN A 1 84 ? 5.150 -26.931 -10.431 1.00 16.59 84 ASN A CA 1
ATOM 663 C C . ASN A 1 84 ? 5.991 -28.151 -10.423 1.00 16.62 84 ASN A C 1
ATOM 664 O O . ASN A 1 84 ? 5.529 -29.214 -9.900 1.00 16.30 84 ASN A O 1
ATOM 669 N N . LYS A 1 85 ? 7.236 -28.045 -10.918 1.00 16.84 85 LYS A N 1
ATOM 670 C CA . LYS A 1 85 ? 8.116 -29.209 -10.878 1.00 18.28 85 LYS A CA 1
ATOM 671 C C . LYS A 1 85 ? 8.506 -29.685 -9.446 1.00 17.00 85 LYS A C 1
ATOM 672 O O . LYS A 1 85 ? 8.395 -30.878 -9.097 1.00 15.61 85 LYS A O 1
ATOM 678 N N . CYS A 1 86 ? 8.858 -28.737 -8.588 1.00 16.55 86 CYS A N 1
ATOM 679 C CA . CYS A 1 86 ? 9.347 -29.074 -7.230 1.00 16.52 86 CYS A CA 1
ATOM 680 C C . CYS A 1 86 ? 8.218 -29.587 -6.367 1.00 16.94 86 CYS A C 1
ATOM 681 O O . CYS A 1 86 ? 8.422 -30.485 -5.582 1.00 15.60 86 CYS A O 1
ATOM 684 N N . TYR A 1 87 ? 7.030 -28.973 -6.517 1.00 17.09 87 TYR A N 1
ATOM 685 C CA . TYR A 1 87 ? 5.829 -29.422 -5.768 1.00 19.35 87 TYR A CA 1
ATOM 686 C C . TYR A 1 87 ? 5.526 -30.877 -6.010 1.00 18.78 87 TYR A C 1
ATOM 687 O O . TYR A 1 87 ? 5.146 -31.632 -5.143 1.00 17.52 87 TYR A O 1
ATOM 696 N N . GLU A 1 88 ? 5.592 -31.231 -7.259 1.00 20.94 88 GLU A N 1
ATOM 697 C CA . GLU A 1 88 ? 5.306 -32.624 -7.690 1.00 22.50 88 GLU A CA 1
ATOM 698 C C . GLU A 1 88 ? 6.309 -33.619 -7.109 1.00 20.52 88 GLU A C 1
ATOM 699 O O . GLU A 1 88 ? 5.853 -34.638 -6.592 1.00 17.89 88 GLU A O 1
ATOM 705 N N . GLU A 1 89 ? 7.595 -33.263 -7.086 1.00 17.79 89 GLU A N 1
ATOM 706 C CA . GLU A 1 89 ? 8.560 -34.079 -6.360 1.00 18.50 89 GLU A CA 1
ATOM 707 C C . GLU A 1 89 ? 8.244 -34.177 -4.864 1.00 16.74 89 GLU A C 1
ATOM 708 O O . GLU A 1 89 ? 8.361 -35.269 -4.294 1.00 17.23 89 GLU A O 1
ATOM 714 N N . ALA A 1 90 ? 7.720 -33.106 -4.285 1.00 15.27 90 ALA A N 1
ATOM 715 C CA . ALA A 1 90 ? 7.474 -33.025 -2.839 1.00 14.83 90 ALA A CA 1
ATOM 716 C C . ALA A 1 90 ? 6.301 -33.874 -2.391 1.00 15.08 90 ALA A C 1
ATOM 717 O O . ALA A 1 90 ? 6.277 -34.288 -1.247 1.00 15.10 90 ALA A O 1
ATOM 719 N N . LEU A 1 91 ? 5.405 -34.200 -3.316 1.00 15.03 91 LEU A N 1
ATOM 720 C CA . LEU A 1 91 ? 4.283 -35.109 -3.033 1.00 16.16 91 LEU A CA 1
ATOM 721 C C . LEU A 1 91 ? 4.711 -36.523 -2.709 1.00 16.47 91 LEU A C 1
ATOM 722 O O . LEU A 1 91 ? 3.985 -37.212 -2.026 1.00 15.75 91 LEU A O 1
ATOM 727 N N . LEU A 1 92 ? 5.937 -36.902 -3.090 1.00 15.97 92 LEU A N 1
ATOM 728 C CA . LEU A 1 92 ? 6.522 -38.157 -2.782 1.00 16.39 92 LEU A CA 1
ATOM 729 C C . LEU A 1 92 ? 7.219 -38.270 -1.456 1.00 15.85 92 LEU A C 1
ATOM 730 O O . LEU A 1 92 ? 7.712 -39.345 -1.123 1.00 17.01 92 LEU A O 1
ATOM 735 N N . VAL A 1 93 ? 7.251 -37.214 -0.649 1.00 15.16 93 VAL A N 1
ATOM 736 C CA . VAL A 1 93 ? 8.077 -37.176 0.524 1.00 15.33 93 VAL A CA 1
ATOM 737 C C . VAL A 1 93 ? 7.207 -37.257 1.777 1.00 15.36 93 VAL A C 1
ATOM 738 O O . VAL A 1 93 ? 6.315 -36.417 1.977 1.00 15.38 93 VAL A O 1
ATOM 742 N N . SER A 1 94 ? 7.508 -38.228 2.669 1.00 15.81 94 SER A N 1
ATOM 743 C CA . SER A 1 94 ? 6.655 -38.530 3.813 1.00 15.26 94 SER A CA 1
ATOM 744 C C . SER A 1 94 ? 6.849 -37.605 4.993 1.00 14.67 94 SER A C 1
ATOM 745 O O . SER A 1 94 ? 7.865 -36.858 5.090 1.00 13.74 94 SER A O 1
ATOM 748 N N . LYS A 1 95 ? 5.931 -37.716 5.915 1.00 14.48 95 LYS A N 1
ATOM 749 C CA . LYS A 1 95 ? 5.954 -36.923 7.152 1.00 15.20 95 LYS A CA 1
ATOM 750 C C . LYS A 1 95 ? 7.229 -36.993 7.933 1.00 14.73 95 LYS A C 1
ATOM 751 O O . LYS A 1 95 ? 7.768 -35.972 8.383 1.00 14.24 95 LYS A O 1
ATOM 757 N N . GLU A 1 96 ? 7.791 -38.190 8.047 1.00 15.40 96 GLU A N 1
ATOM 758 C CA . GLU A 1 96 ? 9.047 -38.317 8.830 1.00 17.03 96 GLU A CA 1
ATOM 759 C C . GLU A 1 96 ? 10.279 -37.677 8.082 1.00 15.80 96 GLU A C 1
ATOM 760 O O . GLU A 1 96 ? 11.186 -37.216 8.763 1.00 16.61 96 GLU A O 1
ATOM 766 N N . VAL A 1 97 ? 10.271 -37.669 6.767 1.00 14.85 97 VAL A N 1
ATOM 767 C CA . VAL A 1 97 ? 11.347 -36.984 5.994 1.00 14.40 97 VAL A CA 1
ATOM 768 C C . VAL A 1 97 ? 11.205 -35.444 6.020 1.00 13.39 97 VAL A C 1
ATOM 769 O O . VAL A 1 97 ? 12.177 -34.776 6.289 1.00 12.59 97 VAL A O 1
ATOM 773 N N . VAL A 1 98 ? 10.007 -34.900 5.784 1.00 12.91 98 VAL A N 1
ATOM 774 C CA . VAL A 1 98 ? 9.840 -33.490 5.792 1.00 12.76 98 VAL A CA 1
ATOM 775 C C . VAL A 1 98 ? 10.103 -32.871 7.183 1.00 13.21 98 VAL A C 1
ATOM 776 O O . VAL A 1 98 ? 10.377 -31.718 7.318 1.00 13.69 98 VAL A O 1
ATOM 780 N N . ALA A 1 99 ? 9.981 -33.657 8.230 1.00 13.44 99 ALA A N 1
ATOM 781 C CA . ALA A 1 99 ? 10.292 -33.233 9.581 1.00 13.81 99 ALA A CA 1
ATOM 782 C C . ALA A 1 99 ? 11.806 -32.988 9.798 1.00 13.70 99 ALA A C 1
ATOM 783 O O . ALA A 1 99 ? 12.151 -32.316 10.751 1.00 14.49 99 ALA A O 1
ATOM 785 N N . THR A 1 100 ? 12.669 -33.487 8.943 1.00 13.29 100 THR A N 1
ATOM 786 C CA . THR A 1 100 ? 14.100 -33.361 9.130 1.00 13.70 100 THR A CA 1
ATOM 787 C C . THR A 1 100 ? 14.536 -32.013 8.649 1.00 13.21 100 THR A C 1
ATOM 788 O O . THR A 1 100 ? 13.922 -31.360 7.763 1.00 12.46 100 THR A O 1
ATOM 792 N N . CYS A 1 101 ? 15.497 -31.475 9.359 1.00 13.51 101 CYS A N 1
ATOM 793 C CA . CYS A 1 101 ? 16.123 -30.156 8.979 1.00 14.02 101 CYS A CA 1
ATOM 794 C C . CYS A 1 101 ? 16.786 -30.123 7.603 1.00 14.27 101 CYS A C 1
ATOM 795 O O . CYS A 1 101 ? 16.845 -29.032 6.963 1.00 13.73 101 CYS A O 1
ATOM 798 N N . ASN A 1 102 ? 17.263 -31.281 7.164 1.00 14.62 102 ASN A N 1
ATOM 799 C CA . ASN A 1 102 ? 17.876 -31.437 5.851 1.00 16.37 102 ASN A CA 1
ATOM 800 C C . ASN A 1 102 ? 16.896 -31.271 4.704 1.00 15.09 102 ASN A C 1
ATOM 801 O O . ASN A 1 102 ? 17.282 -30.834 3.634 1.00 14.11 102 ASN A O 1
ATOM 806 N N . TYR A 1 103 ? 15.604 -31.549 4.956 1.00 13.90 103 TYR A N 1
ATOM 807 C CA . TYR A 1 103 ? 14.584 -31.434 3.887 1.00 13.26 103 TYR A CA 1
ATOM 808 C C . TYR A 1 103 ? 14.496 -30.038 3.248 1.00 13.51 103 TYR A C 1
ATOM 809 O O . TYR A 1 103 ? 14.467 -29.931 2.055 1.00 12.79 103 TYR A O 1
ATOM 818 N N . SER A 1 104 ? 14.598 -28.972 4.024 1.00 13.23 104 SER A N 1
ATOM 819 C CA A SER A 1 104 ? 14.673 -27.623 3.491 0.50 13.43 104 SER A CA 1
ATOM 820 C CA B SER A 1 104 ? 14.691 -27.606 3.504 0.50 13.96 104 SER A CA 1
ATOM 821 C C . SER A 1 104 ? 15.796 -27.436 2.457 1.00 13.80 104 SER A C 1
ATOM 822 O O . SER A 1 104 ? 15.598 -26.813 1.418 1.00 13.85 104 SER A O 1
ATOM 827 N N . TYR A 1 105 ? 16.959 -27.990 2.721 1.00 14.66 105 TYR A N 1
ATOM 828 C CA . TYR A 1 105 ? 18.080 -27.927 1.756 1.00 15.06 105 TYR A CA 1
ATOM 829 C C . TYR A 1 105 ? 17.760 -28.742 0.484 1.00 15.03 105 TYR A C 1
ATOM 830 O O . TYR A 1 105 ? 18.124 -28.318 -0.585 1.00 15.54 105 TYR A O 1
ATOM 839 N N . THR A 1 106 ? 17.086 -29.887 0.607 1.00 14.39 106 THR A N 1
ATOM 840 C CA . THR A 1 106 ? 16.622 -30.685 -0.517 1.00 15.45 106 THR A CA 1
ATOM 841 C C . THR A 1 106 ? 15.649 -29.841 -1.395 1.00 14.61 106 THR A C 1
ATOM 842 O O . THR A 1 106 ? 15.719 -29.857 -2.637 1.00 13.03 106 THR A O 1
ATOM 846 N N . VAL A 1 107 ? 14.723 -29.122 -0.754 1.00 13.21 107 VAL A N 1
ATOM 847 C CA . VAL A 1 107 ? 13.775 -28.285 -1.509 1.00 13.57 107 VAL A CA 1
ATOM 848 C C . VAL A 1 107 ? 14.494 -27.165 -2.273 1.00 14.38 107 VAL A C 1
ATOM 849 O O . VAL A 1 107 ? 14.255 -26.967 -3.473 1.00 13.36 107 VAL A O 1
ATOM 853 N N . MET A 1 108 ? 15.418 -26.452 -1.583 1.00 15.37 108 MET A N 1
ATOM 854 C CA . MET A 1 108 ? 16.181 -25.400 -2.198 1.00 17.80 108 MET A CA 1
ATOM 855 C C . MET A 1 108 ? 17.049 -25.935 -3.368 1.00 17.36 108 MET A C 1
ATOM 856 O O . MET A 1 108 ? 17.166 -25.315 -4.418 1.00 16.68 108 MET A O 1
ATOM 861 N N . ALA A 1 109 ? 17.595 -27.121 -3.191 1.00 17.66 109 ALA A N 1
ATOM 862 C CA . ALA A 1 109 ? 18.329 -27.785 -4.265 1.00 18.96 109 ALA A CA 1
ATOM 863 C C . ALA A 1 109 ? 17.449 -28.083 -5.483 1.00 18.15 109 ALA A C 1
ATOM 864 O O . ALA A 1 109 ? 17.921 -27.964 -6.614 1.00 16.70 109 ALA A O 1
ATOM 866 N N . CYS A 1 110 ? 16.217 -28.518 -5.264 1.00 17.16 110 CYS A N 1
ATOM 867 C CA A CYS A 1 110 ? 15.280 -28.777 -6.379 0.50 17.17 110 CYS A CA 1
ATOM 868 C CA B CYS A 1 110 ? 15.328 -28.778 -6.353 0.50 18.01 110 CYS A CA 1
ATOM 869 C C . CYS A 1 110 ? 15.046 -27.506 -7.130 1.00 16.97 110 CYS A C 1
ATOM 870 O O . CYS A 1 110 ? 15.121 -27.496 -8.354 1.00 15.87 110 CYS A O 1
ATOM 875 N N . LEU A 1 111 ? 14.764 -26.442 -6.422 1.00 15.40 111 LEU A N 1
ATOM 876 C CA . LEU A 1 111 ? 14.543 -25.168 -7.059 1.00 15.61 111 LEU A CA 1
ATOM 877 C C . LEU A 1 111 ? 15.779 -24.703 -7.870 1.00 16.19 111 LEU A C 1
ATOM 878 O O . LEU A 1 111 ? 15.634 -24.220 -8.986 1.00 15.11 111 LEU A O 1
ATOM 883 N N . ASN A 1 112 ? 16.928 -24.788 -7.266 1.00 17.06 112 ASN A N 1
ATOM 884 C CA . ASN A 1 112 ? 18.208 -24.384 -7.923 1.00 18.51 112 ASN A CA 1
ATOM 885 C C . ASN A 1 112 ? 18.442 -25.189 -9.168 1.00 19.88 112 ASN A C 1
ATOM 886 O O . ASN A 1 112 ? 18.878 -24.652 -10.165 1.00 19.75 112 ASN A O 1
ATOM 891 N N . LYS A 1 113 ? 18.160 -26.490 -9.097 1.00 20.78 113 LYS A N 1
ATOM 892 C CA . LYS A 1 113 ? 18.300 -27.337 -10.275 1.00 23.19 113 LYS A CA 1
ATOM 893 C C . LYS A 1 113 ? 17.332 -26.882 -11.404 1.00 23.90 113 LYS A C 1
ATOM 894 O O . LYS A 1 113 ? 17.762 -26.748 -12.560 1.00 24.10 113 LYS A O 1
ATOM 900 N N . GLN A 1 114 ? 16.072 -26.571 -11.073 1.00 23.45 114 GLN A N 1
ATOM 901 C CA . GLN A 1 114 ? 15.121 -26.103 -12.092 1.00 25.85 114 GLN A CA 1
ATOM 902 C C . GLN A 1 114 ? 15.508 -24.723 -12.624 1.00 27.14 114 GLN A C 1
ATOM 903 O O . GLN A 1 114 ? 15.363 -24.466 -13.829 1.00 29.46 114 GLN A O 1
ATOM 909 N N . LEU A 1 115 ? 16.050 -23.866 -11.799 1.00 26.27 115 LEU A N 1
ATOM 910 C CA . LEU A 1 115 ? 16.568 -22.606 -12.268 1.00 29.07 115 LEU A CA 1
ATOM 911 C C . LEU A 1 115 ? 17.696 -22.819 -13.235 1.00 33.17 115 LEU A C 1
ATOM 912 O O . LEU A 1 115 ? 17.819 -22.037 -14.154 1.00 34.72 115 LEU A O 1
ATOM 917 N N . ASP A 1 116 ? 18.601 -23.760 -12.987 1.00 36.00 116 ASP A N 1
ATOM 918 C CA . ASP A 1 116 ? 19.696 -24.035 -13.972 1.00 39.96 116 ASP A CA 1
ATOM 919 C C . ASP A 1 116 ? 19.242 -24.640 -15.281 1.00 41.40 116 ASP A C 1
ATOM 920 O O . ASP A 1 116 ? 19.839 -24.379 -16.247 1.00 42.10 116 ASP A O 1
ATOM 925 N N . LEU A 1 117 ? 18.168 -25.404 -15.287 1.00 44.10 117 LEU A N 1
ATOM 926 C CA . LEU A 1 117 ? 17.594 -25.843 -16.525 1.00 49.00 117 LEU A CA 1
ATOM 927 C C . LEU A 1 117 ? 17.022 -24.720 -17.381 1.00 56.89 117 LEU A C 1
ATOM 928 O O . LEU A 1 117 ? 16.416 -25.064 -18.338 1.00 60.86 117 LEU A O 1
ATOM 933 N N . ASP A 1 118 ? 17.163 -23.412 -17.034 1.00 64.72 118 ASP A N 1
ATOM 934 C CA . ASP A 1 118 ? 16.942 -22.210 -17.961 1.00 66.76 118 ASP A CA 1
ATOM 935 C C . ASP A 1 118 ? 18.145 -21.333 -18.362 1.00 65.48 118 ASP A C 1
ATOM 936 O O . ASP A 1 118 ? 19.083 -21.123 -17.593 1.00 61.25 118 ASP A O 1
ATOM 941 N N . ALA B 1 1 ? 7.537 -43.808 13.448 1.00 49.61 1 ALA 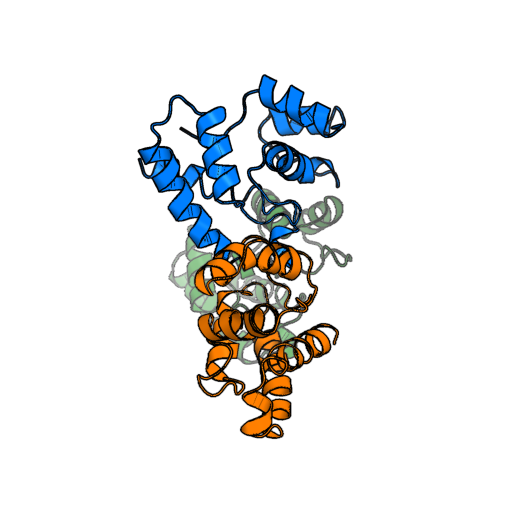B N 1
ATOM 942 C CA . ALA B 1 1 ? 6.976 -43.874 12.080 1.00 48.59 1 ALA B CA 1
ATOM 943 C C . ALA B 1 1 ? 5.446 -44.139 12.200 1.00 43.30 1 ALA B C 1
ATOM 944 O O . ALA B 1 1 ? 5.005 -44.956 12.999 1.00 39.19 1 ALA B O 1
ATOM 946 N N . SER B 1 2 ? 4.684 -43.415 11.374 1.00 36.85 2 SER B N 1
ATOM 947 C CA . SER B 1 2 ? 3.247 -43.679 11.167 1.00 32.80 2 SER B CA 1
ATOM 948 C C . SER B 1 2 ? 2.929 -43.520 9.656 1.00 28.42 2 SER B C 1
ATOM 949 O O . SER B 1 2 ? 3.817 -43.163 8.857 1.00 27.59 2 SER B O 1
ATOM 952 N N . MET B 1 3 ? 1.669 -43.756 9.317 1.00 24.76 3 MET B N 1
ATOM 953 C CA . MET B 1 3 ? 1.174 -43.566 7.965 1.00 24.51 3 MET B CA 1
ATOM 954 C C . MET B 1 3 ? 0.634 -42.130 7.717 1.00 21.54 3 MET B C 1
ATOM 955 O O . MET B 1 3 ? 0.071 -41.864 6.667 1.00 19.01 3 MET B O 1
ATOM 960 N N . ARG B 1 4 ? 0.845 -41.221 8.620 1.00 21.06 4 ARG B N 1
ATOM 961 C CA . ARG B 1 4 ? 0.307 -39.916 8.460 1.00 22.22 4 ARG B CA 1
ATOM 962 C C . ARG B 1 4 ? 0.743 -39.220 7.183 1.00 19.28 4 ARG B C 1
ATOM 963 O O . ARG B 1 4 ? 1.933 -39.220 6.887 1.00 17.43 4 ARG B O 1
ATOM 971 N N . PHE B 1 5 ? -0.218 -38.634 6.498 1.00 17.25 5 PHE B N 1
ATOM 972 C CA A PHE B 1 5 ? 0.077 -37.809 5.337 0.50 16.42 5 PHE B CA 1
ATOM 973 C CA B PHE B 1 5 ? 0.069 -37.822 5.328 0.50 18.18 5 PHE B CA 1
ATOM 974 C C . PHE B 1 5 ? 0.589 -36.414 5.768 1.00 15.78 5 PHE B C 1
ATOM 975 O O . PHE B 1 5 ? 0.220 -35.909 6.847 1.00 14.82 5 PHE B O 1
ATOM 990 N N . THR B 1 6 ? 1.405 -35.830 4.924 1.00 13.67 6 THR B N 1
ATOM 991 C CA . THR B 1 6 ? 1.856 -34.436 5.166 1.00 13.22 6 THR B CA 1
ATOM 992 C C . THR B 1 6 ? 0.730 -33.474 4.882 1.00 13.04 6 THR B C 1
ATOM 993 O O . THR B 1 6 ? -0.257 -33.827 4.210 1.00 11.71 6 THR B O 1
ATOM 997 N N . THR B 1 7 ? 0.833 -32.272 5.468 1.00 13.26 7 THR B N 1
ATOM 998 C CA . THR B 1 7 ? -0.054 -31.218 5.123 1.00 14.46 7 THR B CA 1
ATOM 999 C C . THR B 1 7 ? -0.222 -31.084 3.558 1.00 14.63 7 THR B C 1
ATOM 1000 O O . THR B 1 7 ? -1.383 -30.937 3.089 1.00 16.05 7 THR B O 1
ATOM 1004 N N . GLU B 1 8 ? 0.865 -31.076 2.804 1.00 13.90 8 GLU B N 1
ATOM 1005 C CA A GLU B 1 8 ? 0.736 -30.889 1.398 0.50 13.65 8 GLU B CA 1
ATOM 1006 C CA B GLU B 1 8 ? 0.830 -30.930 1.336 0.50 14.16 8 GLU B CA 1
ATOM 1007 C C . GLU B 1 8 ? 0.088 -32.051 0.682 1.00 14.25 8 GLU B C 1
ATOM 1008 O O . GLU B 1 8 ? -0.707 -31.837 -0.192 1.00 14.65 8 GLU B O 1
ATOM 1019 N N . GLN B 1 9 ? 0.310 -33.261 1.143 1.00 13.70 9 GLN B N 1
ATOM 1020 C CA . GLN B 1 9 ? -0.346 -34.410 0.604 1.00 14.24 9 GLN B CA 1
ATOM 1021 C C . GLN B 1 9 ? -1.827 -34.323 0.799 1.00 14.49 9 GLN B C 1
ATOM 1022 O O . GLN B 1 9 ? -2.596 -34.651 -0.091 1.00 14.79 9 GLN B O 1
ATOM 1028 N N . ILE B 1 10 ? -2.238 -33.912 1.972 1.00 15.06 10 ILE B N 1
ATOM 1029 C CA . ILE B 1 10 ? -3.648 -33.803 2.330 1.00 15.46 10 ILE B CA 1
ATOM 1030 C C . ILE B 1 10 ? -4.318 -32.732 1.512 1.00 15.60 10 ILE B C 1
ATOM 1031 O O . ILE B 1 10 ? -5.432 -32.918 1.030 1.00 15.02 10 ILE B O 1
ATOM 1036 N N . ASP B 1 11 ? -3.618 -31.625 1.299 1.00 15.97 11 ASP B N 1
ATOM 1037 C CA . ASP B 1 11 ? -4.132 -30.570 0.473 1.00 17.57 11 ASP B CA 1
ATOM 1038 C C . ASP B 1 11 ? -4.385 -31.041 -0.978 1.00 18.03 11 ASP B C 1
ATOM 1039 O O . ASP B 1 11 ? -5.474 -30.833 -1.507 1.00 17.87 11 ASP B O 1
ATOM 1044 N N . TYR B 1 12 ? -3.428 -31.756 -1.550 1.00 16.81 12 TYR B N 1
ATOM 1045 C CA . TYR B 1 12 ? -3.511 -32.197 -2.880 1.00 17.47 12 TYR B CA 1
ATOM 1046 C C . TYR B 1 12 ? -4.572 -33.268 -3.039 1.00 16.80 12 TYR B C 1
ATOM 1047 O O . TYR B 1 12 ? -5.452 -33.134 -3.902 1.00 15.72 12 TYR B O 1
ATOM 1056 N N . TYR B 1 13 ? -4.496 -34.342 -2.259 1.00 15.42 13 TYR B N 1
ATOM 1057 C CA . TYR B 1 13 ? -5.503 -35.443 -2.416 1.00 16.90 13 TYR B CA 1
ATOM 1058 C C . TYR B 1 13 ? -6.901 -35.004 -1.919 1.00 16.57 13 TYR B C 1
ATOM 1059 O O . TYR B 1 13 ? -7.921 -35.343 -2.529 1.00 14.70 13 TYR B O 1
ATOM 1068 N N . GLY B 1 14 ? -6.927 -34.174 -0.890 1.00 15.66 14 GLY B N 1
ATOM 1069 C CA . GLY B 1 14 ? -8.195 -33.559 -0.459 1.00 17.28 14 GLY B CA 1
ATOM 1070 C C . GLY B 1 14 ? -8.925 -32.743 -1.501 1.00 17.61 14 GLY B C 1
ATOM 1071 O O . GLY B 1 14 ? -10.134 -32.922 -1.698 1.00 18.01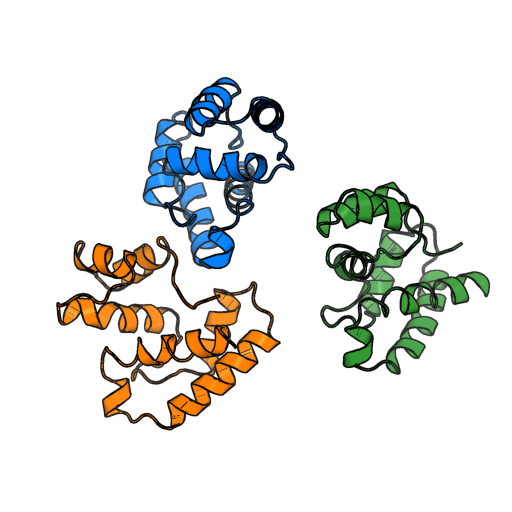 14 GLY B O 1
ATOM 1072 N N . LYS B 1 15 ? -8.192 -31.903 -2.207 1.00 18.46 15 LYS B N 1
ATOM 1073 C CA . LYS B 1 15 ? -8.783 -31.139 -3.307 1.00 20.14 15 LYS B CA 1
ATOM 1074 C C . LYS B 1 15 ? -9.237 -32.071 -4.492 1.00 20.38 15 LYS B C 1
ATOM 1075 O O . LYS B 1 15 ? -10.302 -31.858 -5.059 1.00 19.32 15 LYS B O 1
ATOM 1081 N N . ALA B 1 16 ? -8.452 -33.111 -4.767 1.00 18.43 16 ALA B N 1
ATOM 1082 C CA . ALA B 1 16 ? -8.836 -34.044 -5.739 1.00 19.64 16 ALA B CA 1
ATOM 1083 C C . ALA B 1 16 ? -10.165 -34.778 -5.371 1.00 19.20 16 ALA B C 1
ATOM 1084 O O . ALA B 1 16 ? -10.804 -35.273 -6.266 1.00 18.73 16 ALA B O 1
ATOM 1086 N N . CYS B 1 17 ? -10.435 -34.968 -4.087 1.00 18.04 17 CYS B N 1
ATOM 1087 C CA . CYS B 1 17 ? -11.618 -35.545 -3.519 1.00 18.74 17 CYS B CA 1
ATOM 1088 C C . CYS B 1 17 ? -12.717 -34.514 -3.235 1.00 18.45 17 CYS B C 1
ATOM 1089 O O . CYS B 1 17 ? -13.693 -34.836 -2.555 1.00 18.71 17 CYS B O 1
ATOM 1092 N N . ASN B 1 18 ? -12.602 -33.353 -3.784 1.00 18.40 18 ASN B N 1
ATOM 1093 C CA . ASN B 1 18 ? -13.655 -32.331 -3.632 1.00 21.40 18 ASN B CA 1
ATOM 1094 C C . ASN B 1 18 ? -14.024 -31.991 -2.151 1.00 21.72 18 ASN B C 1
ATOM 1095 O O . ASN B 1 18 ? -15.151 -31.717 -1.839 1.00 21.29 18 ASN B O 1
ATOM 1100 N N . ALA B 1 19 ? -13.030 -31.972 -1.250 1.00 21.36 19 ALA B N 1
ATOM 1101 C CA . ALA B 1 19 ? -13.248 -31.609 0.127 1.00 21.30 19 ALA B CA 1
ATOM 1102 C C . ALA B 1 19 ? -13.778 -30.165 0.259 1.00 21.70 19 ALA B C 1
ATOM 1103 O O . ALA B 1 19 ? -13.358 -29.269 -0.481 1.00 19.66 19 ALA B O 1
ATOM 1105 N N . SER B 1 20 ? -14.712 -29.963 1.196 1.00 21.59 20 SER B N 1
ATOM 1106 C CA . SER B 1 20 ? -15.117 -28.643 1.568 1.00 22.63 20 SER B CA 1
ATOM 1107 C C . SER B 1 20 ? -13.940 -28.012 2.344 1.00 23.17 20 SER B C 1
ATOM 1108 O O . SER B 1 20 ? -13.059 -28.759 2.922 1.00 22.59 20 SER B O 1
ATOM 1111 N N . GLU B 1 21 ? -13.859 -26.668 2.368 1.00 23.63 21 GLU B N 1
ATOM 1112 C CA A GLU B 1 21 ? -12.709 -26.034 3.044 0.50 24.56 21 GLU B CA 1
ATOM 1113 C CA B GLU B 1 21 ? -12.766 -25.958 3.046 0.50 24.75 21 GLU B CA 1
ATOM 1114 C C . GLU B 1 21 ? -12.702 -26.365 4.522 1.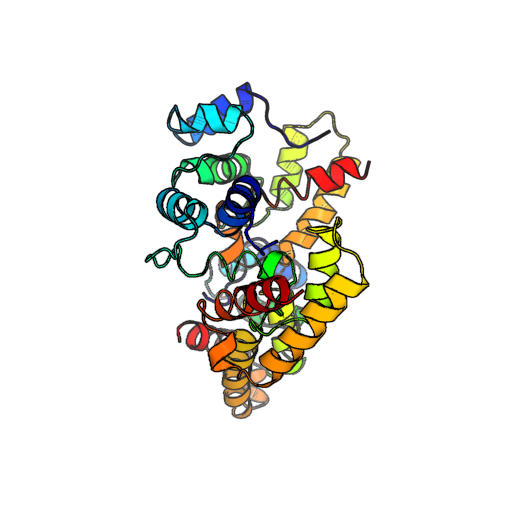00 25.39 21 GLU B C 1
ATOM 1115 O O . GLU B 1 21 ? -11.612 -26.718 5.080 1.00 26.96 21 GLU B O 1
ATOM 1126 N N . ASP B 1 22 ? -13.863 -26.426 5.166 1.00 26.50 22 ASP B N 1
ATOM 1127 C CA . ASP B 1 22 ? -13.884 -26.773 6.562 1.00 27.58 22 ASP B CA 1
ATOM 1128 C C . ASP B 1 22 ? -13.452 -28.234 6.795 1.00 26.40 22 ASP B C 1
ATOM 1129 O O . ASP B 1 22 ? -12.823 -28.535 7.775 1.00 26.10 22 ASP B O 1
ATOM 1134 N N . ASP B 1 23 ? -13.917 -29.171 5.980 1.00 26.38 23 ASP B N 1
ATOM 1135 C CA . ASP B 1 23 ? -13.547 -30.609 6.193 1.00 26.29 23 ASP B CA 1
ATOM 1136 C C . ASP B 1 23 ? -12.019 -30.770 6.019 1.00 23.26 23 ASP B C 1
ATOM 1137 O O . ASP B 1 23 ? -11.386 -31.565 6.686 1.00 23.22 23 ASP B O 1
ATOM 1142 N N . LEU B 1 24 ? -11.484 -30.026 5.094 1.00 21.95 24 LEU B N 1
ATOM 1143 C CA . LEU B 1 24 ? -10.062 -30.100 4.760 1.00 23.27 24 LEU B CA 1
ATOM 1144 C C . LEU B 1 24 ? -9.204 -29.683 5.961 1.00 23.81 24 LEU B C 1
ATOM 1145 O O . LEU B 1 24 ? -8.185 -30.315 6.253 1.00 23.73 24 LEU B O 1
ATOM 1150 N N . VAL B 1 25 ? -9.641 -28.606 6.643 1.00 24.22 25 VAL B N 1
ATOM 1151 C CA . VAL B 1 25 ? -8.931 -28.106 7.886 1.00 25.06 25 VAL B CA 1
ATOM 1152 C C . VAL B 1 25 ? -8.984 -29.215 8.910 1.00 24.22 25 VAL B C 1
ATOM 1153 O O . VAL B 1 25 ? -8.008 -29.512 9.537 1.00 21.98 25 VAL B O 1
ATOM 1157 N N . VAL B 1 26 ? -10.120 -29.904 8.990 1.00 23.92 26 VAL B N 1
ATOM 1158 C CA . VAL B 1 26 ? -10.224 -30.975 9.995 1.00 23.96 26 VAL B CA 1
ATOM 1159 C C . VAL B 1 26 ? -9.310 -32.135 9.698 1.00 23.83 26 VAL B C 1
ATOM 1160 O O . VAL B 1 26 ? -8.663 -32.731 10.605 1.00 22.93 26 VAL B O 1
ATOM 1164 N N . VAL B 1 27 ? -9.308 -32.551 8.421 1.00 22.50 27 VAL B N 1
ATOM 1165 C CA . VAL B 1 27 ? -8.443 -33.700 8.042 1.00 21.92 27 VAL B CA 1
ATOM 1166 C C . VAL B 1 27 ? -6.949 -33.326 8.243 1.00 21.63 27 VAL B C 1
ATOM 1167 O O . VAL B 1 27 ? -6.179 -34.168 8.698 1.00 21.78 27 VAL B O 1
ATOM 1171 N N . LYS B 1 28 ? -6.565 -32.071 7.936 1.00 22.50 28 LYS B N 1
ATOM 1172 C CA . LYS B 1 28 ? -5.213 -31.579 8.168 1.00 23.31 28 LYS B CA 1
ATOM 1173 C C . LYS B 1 28 ? -4.845 -31.532 9.632 1.00 25.34 28 LYS B C 1
ATOM 1174 O O . LYS B 1 28 ? -3.651 -31.588 9.951 1.00 24.85 28 LYS B O 1
ATOM 1180 N N . SER B 1 29 ? -5.837 -31.459 10.524 1.00 25.87 29 SER B N 1
ATOM 1181 C CA . SER B 1 29 ? -5.584 -31.626 11.969 1.00 26.98 29 SER B CA 1
ATOM 1182 C C . SER B 1 29 ? -5.616 -33.075 12.467 1.00 29.58 29 SER B C 1
ATOM 1183 O O . SER B 1 29 ? -5.589 -33.310 13.667 1.00 29.39 29 SER B O 1
ATOM 1186 N N . TYR B 1 30 ? -5.743 -34.089 11.584 1.00 27.73 30 TYR B N 1
ATOM 1187 C CA . TYR B 1 30 ? -5.720 -35.533 11.952 1.00 28.47 30 TYR B CA 1
ATOM 1188 C C . TYR B 1 30 ? -6.907 -35.894 12.841 1.00 30.84 30 TYR B C 1
ATOM 1189 O O . TYR B 1 30 ? -6.812 -36.760 13.677 1.00 32.33 30 TYR B O 1
ATOM 1198 N N . LYS B 1 31 ? -8.020 -35.232 12.595 1.00 29.89 31 LYS B N 1
ATOM 1199 C CA . LYS B 1 31 ? -9.314 -35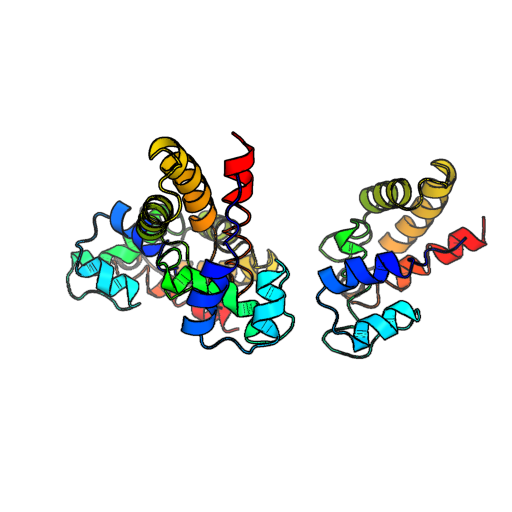.625 13.165 1.00 32.73 31 LYS B CA 1
ATOM 1200 C C . LYS B 1 31 ? -10.306 -36.058 12.020 1.00 31.95 31 LYS B C 1
ATOM 1201 O O . LYS B 1 31 ? -10.041 -35.828 10.804 1.00 27.07 31 LYS B O 1
ATOM 1207 N N . VAL B 1 32 ? -11.379 -36.732 12.420 1.00 30.32 32 VAL B N 1
ATOM 1208 C CA . VAL B 1 32 ? -12.400 -37.207 11.471 1.00 30.76 32 VAL B CA 1
ATOM 1209 C C . VAL B 1 32 ? -13.511 -36.171 11.422 1.00 29.50 32 VAL B C 1
ATOM 1210 O O . VAL B 1 32 ? -14.065 -35.871 12.417 1.00 28.55 32 VAL B O 1
ATOM 1214 N N . PRO B 1 33 ? -13.861 -35.641 10.229 1.00 28.69 33 PRO B N 1
ATOM 1215 C CA . PRO B 1 33 ? -14.967 -34.699 10.187 1.00 28.49 33 PRO B CA 1
ATOM 1216 C C . PRO B 1 33 ? -16.281 -35.358 10.687 1.00 29.89 33 PRO B C 1
ATOM 1217 O O . PRO B 1 33 ? -16.425 -36.567 10.583 1.00 30.44 33 PRO B O 1
ATOM 1221 N N . SER B 1 34 ? -17.224 -34.542 11.098 1.00 32.26 34 SER B N 1
ATOM 1222 C CA . SER B 1 34 ? -18.547 -35.035 11.610 1.00 34.62 34 SER B CA 1
ATOM 1223 C C . SER B 1 34 ? -19.601 -35.142 10.489 1.00 34.67 34 SER B C 1
ATOM 1224 O O . SER B 1 34 ? -20.623 -35.752 10.671 1.00 32.89 34 SER B O 1
ATOM 1227 N N . THR B 1 35 ? -19.293 -34.602 9.296 1.00 31.73 35 THR B N 1
ATOM 1228 C CA . THR B 1 35 ? -20.197 -34.668 8.181 1.00 31.30 35 THR B CA 1
ATOM 1229 C C . THR B 1 35 ? -20.055 -36.024 7.506 1.00 29.35 35 THR B C 1
ATOM 1230 O O . THR B 1 35 ? -18.953 -36.583 7.460 1.00 23.41 35 THR B O 1
ATOM 1234 N N . GLU B 1 36 ? -21.132 -36.544 6.931 1.00 31.32 36 GLU B N 1
ATOM 1235 C CA . GLU B 1 36 ? -21.031 -37.837 6.176 1.00 34.85 36 GLU B CA 1
ATOM 1236 C C . GLU B 1 36 ? -19.976 -37.734 5.042 1.00 32.09 36 GLU B C 1
ATOM 1237 O O . GLU B 1 36 ? -19.160 -38.657 4.808 1.00 30.89 36 GLU B O 1
ATOM 1243 N N . THR B 1 37 ? -19.942 -36.586 4.390 1.00 28.39 37 THR B N 1
ATOM 1244 C CA . THR B 1 37 ? -19.031 -36.347 3.271 1.00 28.42 37 THR B CA 1
ATOM 1245 C C . THR B 1 37 ? -17.573 -36.302 3.718 1.00 25.12 37 THR B C 1
ATOM 1246 O O . THR B 1 37 ? -16.650 -36.924 3.137 1.00 25.12 37 THR B O 1
ATOM 1250 N N . GLY B 1 38 ? -17.380 -35.517 4.755 1.00 24.51 38 GLY B N 1
ATOM 1251 C CA . GLY B 1 38 ? -16.078 -35.331 5.360 1.00 23.49 38 GLY B CA 1
ATOM 1252 C C . GLY B 1 38 ? -15.496 -36.659 5.883 1.00 23.54 38 GLY B C 1
ATOM 1253 O O . GLY B 1 38 ? -14.316 -36.901 5.774 1.00 21.81 38 GLY B O 1
ATOM 1254 N N . LYS B 1 39 ? -16.327 -37.495 6.447 1.00 24.52 39 LYS B N 1
ATOM 1255 C CA . LYS B 1 39 ? -15.918 -38.827 6.916 1.00 25.78 39 LYS B CA 1
ATOM 1256 C C . LYS B 1 39 ? -15.444 -39.809 5.834 1.00 22.95 39 LYS B C 1
ATOM 1257 O O . LYS B 1 39 ? -14.779 -40.775 6.161 1.00 21.63 39 LYS B O 1
ATOM 1263 N N . CYS B 1 40 ? -15.847 -39.591 4.568 1.00 22.46 40 CYS B N 1
ATOM 1264 C CA . CYS B 1 40 ? -15.444 -40.380 3.419 1.00 22.22 40 CYS B CA 1
ATOM 1265 C C . CYS B 1 40 ? -14.229 -39.869 2.665 1.00 20.83 40 CYS B C 1
ATOM 1266 O O . CYS B 1 40 ? -13.752 -40.532 1.693 1.00 17.92 40 CYS B O 1
ATOM 1269 N N . LEU B 1 41 ? -13.621 -38.778 3.167 1.00 20.37 41 LEU B N 1
ATOM 1270 C CA . LEU B 1 41 ? -12.474 -38.243 2.517 1.00 20.95 41 LEU B CA 1
ATOM 1271 C C . LEU B 1 41 ? -11.290 -39.188 2.502 1.00 19.77 41 LEU B C 1
ATOM 1272 O O . LEU B 1 41 ? -10.571 -39.249 1.494 1.00 18.27 41 LEU B O 1
ATOM 1277 N N . MET B 1 42 ? -11.018 -39.852 3.605 1.00 19.69 42 MET B N 1
ATOM 1278 C CA . MET B 1 42 ? -9.835 -40.701 3.693 1.00 19.36 42 MET B CA 1
ATOM 1279 C C . MET B 1 42 ? -9.930 -41.822 2.670 1.00 17.61 42 MET B C 1
ATOM 1280 O O . MET B 1 42 ? -8.933 -42.107 2.017 1.00 17.06 42 MET B O 1
ATOM 1285 N N . LYS B 1 43 ? -11.118 -42.446 2.556 1.00 17.41 43 LYS B N 1
ATOM 1286 C CA . LYS B 1 43 ? -11.334 -43.492 1.640 1.00 18.12 43 LYS B CA 1
ATOM 1287 C C . LYS B 1 43 ? -11.029 -43.015 0.224 1.00 18.61 43 LYS B C 1
ATOM 1288 O O . LYS B 1 43 ? -10.361 -43.722 -0.549 1.00 18.46 43 LYS B O 1
ATOM 1294 N N . CYS B 1 44 ? -11.567 -41.858 -0.142 1.00 19.49 44 CYS B N 1
ATOM 1295 C CA . CYS B 1 44 ? -11.401 -41.305 -1.469 1.00 20.18 44 CYS B CA 1
ATOM 1296 C C . CYS B 1 44 ? -9.851 -41.062 -1.700 1.00 18.93 44 CYS B C 1
ATOM 1297 O O . CYS B 1 44 ? -9.320 -41.421 -2.753 1.00 17.16 44 CYS B O 1
ATOM 1300 N N . MET B 1 45 ? -9.167 -40.501 -0.686 1.00 18.75 45 MET B N 1
ATOM 1301 C CA . MET B 1 45 ? -7.736 -40.181 -0.809 1.00 19.96 45 MET B CA 1
ATOM 1302 C C . MET B 1 45 ? -6.880 -41.429 -1.032 1.00 19.16 45 MET B C 1
ATOM 1303 O O . MET B 1 45 ? -6.054 -41.499 -1.989 1.00 17.89 45 MET B O 1
ATOM 1308 N N . ILE B 1 46 ? -7.079 -42.451 -0.186 1.00 17.27 46 ILE B N 1
ATOM 1309 C CA . ILE B 1 46 ? -6.170 -43.618 -0.313 1.00 17.66 46 ILE B CA 1
ATOM 1310 C C . ILE B 1 46 ? -6.531 -44.471 -1.457 1.00 19.00 46 ILE B C 1
ATOM 1311 O O . ILE B 1 46 ? -5.683 -45.274 -1.965 1.00 20.98 46 ILE B O 1
ATOM 1316 N N . THR B 1 47 ? -7.782 -44.379 -1.917 1.00 19.03 47 THR B N 1
ATOM 1317 C CA . THR B 1 47 ? -8.159 -45.033 -3.188 1.00 20.18 47 THR B CA 1
ATOM 1318 C C . THR B 1 47 ? -7.420 -44.383 -4.347 1.00 20.53 47 THR B C 1
ATOM 1319 O O . THR B 1 47 ? -6.887 -45.077 -5.188 1.00 20.39 47 THR B O 1
ATOM 1323 N N . LYS B 1 48 ? -7.302 -43.074 -4.383 1.00 22.33 48 LYS B N 1
ATOM 1324 C CA . LYS B 1 48 ? -6.536 -42.438 -5.435 1.00 23.44 48 LYS B CA 1
ATOM 1325 C C . LYS B 1 48 ? -5.076 -42.799 -5.392 1.00 23.79 48 LYS B C 1
ATOM 1326 O O . LYS B 1 48 ? -4.473 -42.841 -6.430 1.00 23.45 48 LYS B O 1
ATOM 1332 N N . LEU B 1 49 ? -4.500 -43.119 -4.238 1.00 22.11 49 LEU B N 1
ATOM 1333 C CA . LEU B 1 49 ? -3.147 -43.593 -4.209 1.00 23.09 49 LEU B CA 1
ATOM 1334 C C . LEU B 1 49 ? -2.983 -45.078 -4.551 1.00 21.96 49 LEU B C 1
ATOM 1335 O O . LEU B 1 49 ? -1.857 -45.569 -4.663 1.00 22.31 49 LEU B O 1
ATOM 1340 N N . GLY B 1 50 ? -4.082 -45.793 -4.703 1.00 20.49 50 GLY B N 1
ATOM 1341 C CA . GLY B 1 50 ? -4.095 -47.185 -5.107 1.00 19.13 50 GLY B CA 1
ATOM 1342 C C . GLY B 1 50 ? -3.912 -48.125 -3.950 1.00 18.40 50 GLY B C 1
ATOM 1343 O O . GLY B 1 50 ? -3.623 -49.336 -4.151 1.00 19.38 50 GLY B O 1
ATOM 1344 N N . LEU B 1 51 ? -4.150 -47.685 -2.722 1.00 16.93 51 LEU B N 1
ATOM 1345 C CA . LEU B 1 51 ? -3.924 -48.560 -1.580 1.00 16.65 51 LEU B CA 1
ATOM 1346 C C . LEU B 1 51 ? -5.144 -49.530 -1.357 1.00 16.93 51 LEU B C 1
ATOM 1347 O O . LEU B 1 51 ? -5.037 -50.579 -0.703 1.00 16.81 51 LEU B O 1
ATOM 1352 N N . LEU B 1 52 ? -6.311 -49.103 -1.828 1.00 17.89 52 LEU B N 1
ATOM 1353 C CA . LEU B 1 52 ? -7.539 -49.886 -1.811 1.00 17.76 52 LEU B CA 1
ATOM 1354 C C . LEU B 1 52 ? -7.993 -50.164 -3.224 1.00 19.84 52 LEU B C 1
ATOM 1355 O O . LEU B 1 52 ? -7.726 -49.364 -4.124 1.00 18.91 52 LEU B O 1
ATOM 1360 N N . ASN B 1 53 ? -8.742 -51.285 -3.412 1.00 19.33 53 ASN B N 1
ATOM 1361 C CA . ASN B 1 53 ? -9.402 -51.600 -4.626 1.00 19.57 53 ASN B CA 1
ATOM 1362 C C . ASN B 1 53 ? -10.625 -50.709 -4.709 1.00 21.42 53 ASN B C 1
ATOM 1363 O O . ASN B 1 53 ? -11.057 -50.053 -3.730 1.00 21.25 53 ASN B O 1
ATOM 1368 N N . ASP B 1 54 ? -11.282 -50.734 -5.863 1.00 23.52 54 ASP B N 1
ATOM 1369 C CA . ASP B 1 54 ? -12.509 -49.940 -6.046 1.00 26.64 54 ASP B CA 1
ATOM 1370 C C . ASP B 1 54 ? -13.699 -50.353 -5.201 1.00 24.31 54 ASP B C 1
ATOM 1371 O O . ASP B 1 54 ? -14.477 -49.495 -4.812 1.00 23.40 54 ASP B O 1
ATOM 1376 N N . ASP B 1 55 ? -13.775 -51.611 -4.804 1.00 22.30 55 ASP B N 1
ATOM 1377 C CA . ASP B 1 55 ? -14.797 -52.016 -3.829 1.00 22.26 55 ASP B CA 1
ATOM 1378 C C . ASP B 1 55 ? -14.502 -51.656 -2.376 1.00 21.14 55 ASP B C 1
ATOM 1379 O O . ASP B 1 55 ? -15.363 -51.883 -1.507 1.00 21.78 55 ASP B O 1
ATOM 1384 N N . GLY B 1 56 ? -13.337 -51.030 -2.112 1.00 19.73 56 GLY B N 1
ATOM 1385 C CA . GLY B 1 56 ? -12.938 -50.607 -0.782 1.00 17.94 56 GLY B CA 1
ATOM 1386 C C . GLY B 1 56 ? -11.981 -51.537 -0.046 1.00 17.49 56 GLY B C 1
ATOM 1387 O O . GLY B 1 56 ? -11.395 -51.175 0.962 1.00 17.51 56 GLY B O 1
ATOM 1388 N N . SER B 1 57 ? -11.782 -52.762 -0.589 1.00 17.47 57 SER B N 1
ATOM 1389 C CA . SER B 1 57 ? -10.959 -53.753 0.040 1.00 16.79 57 SER B CA 1
ATOM 1390 C C . SER B 1 57 ? -9.487 -53.376 -0.079 1.00 17.08 57 SER B C 1
ATOM 1391 O O . SER B 1 57 ? -9.050 -52.626 -1.020 1.00 15.75 57 SER B O 1
ATOM 1394 N N . TYR B 1 58 ? -8.721 -53.960 0.829 1.00 16.66 58 TYR B N 1
ATOM 1395 C CA . TYR B 1 58 ? -7.254 -53.786 0.791 1.00 17.25 58 TYR B CA 1
ATOM 1396 C C . TYR B 1 58 ? -6.655 -54.298 -0.509 1.00 18.84 58 TYR B C 1
ATOM 1397 O O . TYR B 1 58 ? -6.904 -55.449 -0.899 1.00 18.24 58 TYR B O 1
ATOM 1406 N N . ASN B 1 59 ? -5.789 -53.509 -1.137 1.00 19.16 59 ASN B N 1
ATOM 1407 C CA . ASN B 1 59 ? -5.109 -53.935 -2.371 1.00 20.69 59 ASN B CA 1
ATOM 1408 C C . ASN B 1 59 ? -3.683 -54.260 -2.029 1.00 22.06 59 ASN B C 1
ATOM 1409 O O . ASN B 1 59 ? -2.813 -53.358 -1.917 1.00 18.21 59 ASN B O 1
ATOM 1414 N N . LYS B 1 60 ? -3.378 -55.556 -1.979 1.00 23.12 60 LYS B N 1
ATOM 1415 C CA . LYS B 1 60 ? -2.031 -55.955 -1.592 1.00 24.80 60 LYS B CA 1
ATOM 1416 C C . LYS B 1 60 ? -0.954 -55.374 -2.483 1.00 23.72 60 LYS B C 1
ATOM 1417 O O . LYS B 1 60 ? 0.055 -54.849 -1.986 1.00 21.90 60 LYS B O 1
ATOM 1423 N N . THR B 1 61 ? -1.102 -55.525 -3.796 1.00 22.86 61 THR B N 1
ATOM 1424 C CA . THR B 1 61 ? -0.019 -55.082 -4.674 1.00 24.00 61 THR B CA 1
ATOM 1425 C C . THR B 1 61 ? 0.015 -53.541 -4.761 1.00 22.42 61 THR B C 1
ATOM 1426 O O . THR B 1 61 ? 1.093 -52.941 -4.854 1.00 22.69 61 THR B O 1
ATOM 1430 N N . GLY B 1 62 ? -1.154 -52.940 -4.764 1.00 21.33 62 GLY B N 1
ATOM 1431 C CA . GLY B 1 62 ? -1.279 -51.496 -4.756 1.00 20.30 62 GLY B CA 1
ATOM 1432 C C . GLY B 1 62 ? -0.712 -50.859 -3.479 1.00 18.51 62 GLY B C 1
ATOM 1433 O O . GLY B 1 62 ? -0.114 -49.733 -3.510 1.00 18.82 62 GLY B O 1
ATOM 1434 N N . MET B 1 63 ? -0.896 -51.510 -2.340 1.00 18.35 63 MET B N 1
ATOM 1435 C CA . MET B 1 63 ? -0.343 -51.040 -1.061 1.00 19.04 63 MET B CA 1
ATOM 1436 C C . MET B 1 63 ? 1.192 -51.163 -1.068 1.00 19.73 63 MET B C 1
ATOM 1437 O O . MET B 1 63 ? 1.884 -50.204 -0.741 1.00 17.78 63 MET B O 1
ATOM 1442 N N . GLU B 1 64 ? 1.728 -52.292 -1.546 1.00 20.23 64 GLU B N 1
ATOM 1443 C CA . GLU B 1 64 ? 3.157 -52.430 -1.688 1.00 21.07 64 GLU B CA 1
ATOM 1444 C C . GLU B 1 64 ? 3.731 -51.349 -2.574 1.00 20.49 64 GLU B C 1
ATOM 1445 O O . GLU B 1 64 ? 4.794 -50.737 -2.266 1.00 19.57 64 GLU B O 1
ATOM 1451 N N . ALA B 1 65 ? 3.097 -51.149 -3.720 1.00 20.10 65 ALA B N 1
ATOM 1452 C CA . ALA B 1 65 ? 3.577 -50.146 -4.634 1.00 19.99 65 ALA B CA 1
ATOM 1453 C C . ALA B 1 65 ? 3.501 -48.697 -4.033 1.00 18.77 65 ALA B C 1
ATOM 1454 O O . ALA B 1 65 ? 4.404 -47.908 -4.288 1.00 17.86 65 ALA B O 1
ATOM 1456 N N . GLY B 1 66 ? 2.411 -48.373 -3.346 1.00 17.56 66 GLY B N 1
ATOM 1457 C CA . GLY B 1 66 ? 2.226 -47.059 -2.846 1.00 17.37 66 GLY B CA 1
ATOM 1458 C C . GLY B 1 66 ? 3.223 -46.820 -1.729 1.00 17.25 66 GLY B C 1
ATOM 1459 O O . GLY B 1 66 ? 3.785 -45.693 -1.601 1.00 15.89 66 GLY B O 1
ATOM 1460 N N . LEU B 1 67 ? 3.457 -47.823 -0.922 1.00 17.11 67 LEU B N 1
ATOM 1461 C CA . LEU B 1 67 ? 4.511 -47.739 0.155 1.00 18.08 67 LEU B CA 1
ATOM 1462 C C . LEU B 1 67 ? 5.896 -47.480 -0.369 1.00 18.80 67 LEU B C 1
ATOM 1463 O O . LEU B 1 67 ? 6.613 -46.574 0.128 1.00 17.40 67 LEU B O 1
ATOM 1468 N N . LYS B 1 68 ? 6.263 -48.191 -1.442 1.00 19.32 68 LYS B N 1
ATOM 1469 C CA . LYS B 1 68 ? 7.546 -48.000 -2.097 1.00 20.66 68 LYS B CA 1
ATOM 1470 C C . LYS B 1 68 ? 7.654 -46.633 -2.714 1.00 21.47 68 LYS B C 1
ATOM 1471 O O . LYS B 1 68 ? 8.742 -46.038 -2.681 1.00 21.68 68 LYS B O 1
ATOM 1477 N N . LYS B 1 69 ? 6.539 -46.132 -3.277 1.00 21.19 69 LYS B N 1
ATOM 1478 C CA . LYS B 1 69 ? 6.576 -44.888 -4.029 1.00 22.31 69 LYS B CA 1
ATOM 1479 C C . LYS B 1 69 ? 6.611 -43.639 -3.113 1.00 20.42 69 LYS B C 1
ATOM 1480 O O . LYS B 1 69 ? 7.381 -42.705 -3.368 1.00 18.66 69 LYS B O 1
ATOM 1486 N N . TYR B 1 70 ? 5.789 -43.657 -2.070 1.00 18.39 70 TYR B N 1
ATOM 1487 C CA . TYR B 1 70 ? 5.583 -42.546 -1.179 1.00 18.48 70 TYR B CA 1
ATOM 1488 C C . TYR B 1 70 ? 6.300 -42.652 0.187 1.00 18.64 70 TYR B C 1
ATOM 1489 O O . TYR B 1 70 ? 6.459 -41.613 0.880 1.00 18.31 70 TYR B O 1
ATOM 1498 N N . TRP B 1 71 ? 6.702 -43.838 0.589 1.00 18.13 71 TRP B N 1
ATOM 1499 C CA . TRP B 1 71 ? 7.536 -44.018 1.799 1.00 18.52 71 TRP B CA 1
ATOM 1500 C C . TRP B 1 71 ? 8.844 -44.733 1.399 1.00 18.97 71 TRP B C 1
ATOM 1501 O O . TRP B 1 71 ? 9.230 -45.744 1.965 1.00 18.65 71 TRP B O 1
ATOM 1512 N N . SER B 1 72 ? 9.527 -44.184 0.372 1.00 19.38 72 SER B N 1
ATOM 1513 C CA . SER B 1 72 ? 10.664 -44.851 -0.191 1.00 20.40 72 SER B CA 1
ATOM 1514 C C . SER B 1 72 ? 11.846 -44.910 0.795 1.00 22.47 72 SER B C 1
ATOM 1515 O O . SER B 1 72 ? 12.800 -45.639 0.498 1.00 21.51 72 SER B O 1
ATOM 1518 N N . GLU B 1 73 ? 11.830 -44.186 1.920 1.00 20.72 73 GLU B N 1
ATOM 1519 C CA . GLU B 1 73 ? 12.882 -44.301 2.908 1.00 21.98 73 GLU B CA 1
ATOM 1520 C C . GLU B 1 73 ? 12.771 -45.615 3.708 1.00 23.34 73 GLU B C 1
ATOM 1521 O O . GLU B 1 73 ? 13.716 -45.970 4.388 1.00 22.34 73 GLU B O 1
ATOM 1527 N N . TRP B 1 74 ? 11.654 -46.323 3.654 1.00 23.19 74 TRP B N 1
ATOM 1528 C CA . TRP B 1 74 ? 11.537 -47.598 4.314 1.00 25.51 74 TRP B CA 1
ATOM 1529 C C . TRP B 1 74 ? 12.175 -48.730 3.467 1.00 26.10 74 TRP B C 1
ATOM 1530 O O . TRP B 1 74 ? 12.121 -48.663 2.283 1.00 26.73 74 TRP B O 1
ATOM 1541 N N . SER B 1 75 ? 12.818 -49.703 4.110 1.00 27.29 75 SER B N 1
ATOM 1542 C CA . SER B 1 75 ? 13.443 -50.777 3.367 1.00 28.72 75 SER B CA 1
ATOM 1543 C C . SER B 1 75 ? 12.339 -51.668 2.768 1.00 30.18 75 SER B C 1
ATOM 1544 O O . SER B 1 75 ? 11.199 -51.656 3.250 1.00 27.47 75 SER B O 1
ATOM 1547 N N . THR B 1 76 ? 12.682 -52.448 1.718 1.00 32.15 76 THR B N 1
ATOM 1548 C CA . THR B 1 76 ? 11.723 -53.385 1.119 1.00 33.83 76 THR B CA 1
ATOM 1549 C C . THR B 1 76 ? 11.223 -54.394 2.173 1.00 33.56 76 THR B C 1
ATOM 1550 O O . THR B 1 76 ? 9.997 -54.733 2.206 1.00 30.98 76 THR B O 1
ATOM 1554 N N . GLU B 1 77 ? 12.122 -54.811 3.065 1.00 32.35 77 GLU B N 1
ATOM 1555 C CA . GLU B 1 77 ? 11.788 -55.785 4.053 1.00 34.53 77 GLU B CA 1
ATOM 1556 C C . GLU B 1 77 ? 10.743 -55.248 5.039 1.00 32.52 77 GLU B C 1
ATOM 1557 O O . GLU B 1 77 ? 9.770 -55.960 5.370 1.00 30.23 77 GLU B O 1
ATOM 1563 N N . LYS B 1 78 ? 10.935 -54.006 5.490 1.00 28.98 78 LYS B N 1
ATOM 1564 C CA . LYS B 1 78 ? 9.991 -53.365 6.362 1.00 27.74 78 LYS B CA 1
ATOM 1565 C C . LYS B 1 78 ? 8.602 -53.235 5.643 1.00 24.96 78 LYS B C 1
ATOM 1566 O O . LYS B 1 78 ? 7.590 -53.538 6.245 1.00 25.28 78 LYS B O 1
ATOM 1572 N N . ILE B 1 79 ? 8.613 -52.818 4.384 1.00 22.94 79 ILE B N 1
ATOM 1573 C CA . ILE B 1 79 ? 7.383 -52.662 3.603 1.00 23.39 79 ILE B CA 1
ATOM 1574 C C . ILE B 1 79 ? 6.636 -53.987 3.484 1.00 24.17 79 ILE B C 1
ATOM 1575 O O . ILE B 1 79 ? 5.425 -54.061 3.776 1.00 21.76 79 ILE B O 1
ATOM 1580 N N . GLU B 1 80 ? 7.385 -55.034 3.099 1.00 26.24 80 GLU B N 1
ATOM 1581 C CA . GLU B 1 80 ? 6.794 -56.334 2.946 1.00 28.59 80 GLU B CA 1
ATOM 1582 C C . GLU B 1 80 ? 6.318 -56.942 4.237 1.00 26.84 80 GLU B C 1
ATOM 1583 O O . GLU B 1 80 ? 5.230 -57.473 4.284 1.00 26.24 80 GLU B O 1
ATOM 1589 N N . THR B 1 81 ? 7.064 -56.762 5.323 1.00 26.34 81 THR B N 1
ATOM 1590 C CA . THR B 1 81 ? 6.559 -57.241 6.641 1.00 26.94 81 THR B CA 1
ATOM 1591 C C . THR B 1 81 ? 5.207 -56.598 6.992 1.00 26.10 81 THR B C 1
ATOM 1592 O O . THR B 1 81 ? 4.286 -57.286 7.402 1.00 23.82 81 THR B O 1
ATOM 1596 N N . ILE B 1 82 ? 5.128 -55.241 6.950 1.00 24.63 82 ILE B N 1
ATOM 1597 C CA . ILE B 1 82 ? 3.902 -54.626 7.436 1.00 24.76 82 ILE B CA 1
ATOM 1598 C C . ILE B 1 82 ? 2.764 -54.887 6.454 1.00 23.13 82 ILE B C 1
ATOM 1599 O O . ILE B 1 82 ? 1.645 -55.147 6.903 1.00 23.01 82 ILE B O 1
ATOM 1604 N N . ASN B 1 83 ? 3.065 -54.891 5.130 1.00 23.26 83 ASN B N 1
ATOM 1605 C CA . ASN B 1 83 ? 2.048 -55.152 4.125 1.00 23.49 83 ASN B CA 1
ATOM 1606 C C . ASN B 1 83 ? 1.513 -56.605 4.263 1.00 26.22 83 ASN B C 1
ATOM 1607 O O . ASN B 1 83 ? 0.292 -56.824 4.232 1.00 25.61 83 ASN B O 1
ATOM 1612 N N . ASN B 1 84 ? 2.398 -57.575 4.526 1.00 26.32 84 ASN B N 1
ATOM 1613 C CA . ASN B 1 84 ? 1.937 -58.973 4.650 1.00 27.35 84 ASN B CA 1
ATOM 1614 C C . ASN B 1 84 ? 1.039 -59.162 5.798 1.00 27.00 84 ASN B C 1
ATOM 1615 O O . ASN B 1 84 ? 0.018 -59.811 5.673 1.00 24.91 84 ASN B O 1
ATOM 1620 N N . LYS B 1 85 ? 1.385 -58.570 6.929 1.00 27.84 85 LYS B N 1
ATOM 1621 C CA . LYS B 1 85 ? 0.546 -58.649 8.143 1.00 28.58 85 LYS B CA 1
ATOM 1622 C C . LYS B 1 85 ? -0.797 -58.032 7.935 1.00 26.41 85 LYS B C 1
ATOM 1623 O O . LYS B 1 85 ? -1.855 -58.663 8.236 1.00 23.94 85 LYS B O 1
ATOM 1629 N N . CYS B 1 86 ? -0.838 -56.794 7.404 1.00 24.28 86 CYS B N 1
ATOM 1630 C CA . CYS B 1 86 ? -2.133 -56.095 7.272 1.00 24.01 86 CYS B CA 1
ATOM 1631 C C . CYS B 1 86 ? -3.081 -56.664 6.184 1.00 23.99 86 CYS B C 1
ATOM 1632 O O . CYS B 1 86 ? -4.268 -56.725 6.387 1.00 22.79 86 CYS B O 1
ATOM 1635 N N . TYR B 1 87 ? -2.508 -57.136 5.101 1.00 24.94 87 TYR B N 1
ATOM 1636 C CA . TYR B 1 87 ? -3.209 -57.854 4.076 1.00 27.25 87 TYR B CA 1
ATOM 1637 C C . TYR B 1 87 ? -3.913 -59.079 4.599 1.00 25.87 87 TYR B C 1
ATOM 1638 O O . TYR B 1 87 ? -5.058 -59.417 4.255 1.00 23.02 87 TYR B O 1
ATOM 1647 N N . GLU B 1 88 ? -3.195 -59.804 5.397 1.00 26.88 88 GLU B N 1
ATOM 1648 C CA . GLU B 1 88 ? -3.735 -61.027 6.047 1.00 28.57 88 GLU B CA 1
ATOM 1649 C C . GLU B 1 88 ? -4.889 -60.732 6.957 1.00 25.54 88 GLU B C 1
ATOM 1650 O O . GLU B 1 88 ? -5.899 -61.440 6.894 1.00 22.72 88 GLU B O 1
ATOM 1656 N N . GLU B 1 89 ? -4.781 -59.665 7.767 1.00 23.23 89 GLU B N 1
ATOM 1657 C CA . GLU B 1 89 ? -5.936 -59.260 8.550 1.00 23.16 89 GLU B CA 1
ATOM 1658 C C . GLU B 1 89 ? -7.136 -58.888 7.649 1.00 20.75 89 GLU B C 1
ATOM 1659 O O . GLU B 1 89 ? -8.320 -59.186 8.002 1.00 18.95 89 GLU B O 1
ATOM 1665 N N . ALA B 1 90 ? -6.825 -58.241 6.532 1.00 18.41 90 ALA B N 1
ATOM 1666 C CA . ALA B 1 90 ? -7.868 -57.737 5.640 1.00 19.30 90 ALA B CA 1
ATOM 1667 C C . ALA B 1 90 ? -8.663 -58.840 4.968 1.00 19.48 90 ALA B C 1
ATOM 1668 O O . ALA B 1 90 ? -9.761 -58.600 4.498 1.00 20.87 90 ALA B O 1
ATOM 1670 N N . LEU B 1 91 ? -8.092 -60.032 4.887 1.00 19.95 91 LEU B N 1
ATOM 1671 C CA . LEU B 1 91 ? -8.767 -61.180 4.280 1.00 20.96 91 LEU B CA 1
ATOM 1672 C C . LEU B 1 91 ? -9.971 -61.613 5.079 1.00 19.89 91 LEU B C 1
ATOM 1673 O O . LEU B 1 91 ? -10.853 -62.250 4.534 1.00 19.19 91 LEU B O 1
ATOM 1678 N N . LEU B 1 92 ? -10.042 -61.199 6.334 1.00 19.86 92 LEU B N 1
ATOM 1679 C CA . LEU B 1 92 ? -11.175 -61.492 7.212 1.00 19.52 92 LEU B CA 1
ATOM 1680 C C . LEU B 1 92 ? -12.286 -60.541 7.118 1.00 19.33 92 LEU B C 1
ATOM 1681 O O . LEU B 1 92 ? -13.312 -60.691 7.834 1.00 19.80 92 LEU B O 1
ATOM 1686 N N . VAL B 1 93 ? -12.144 -59.491 6.322 1.00 18.21 93 VAL B N 1
ATOM 1687 C CA . VAL B 1 93 ? -13.102 -58.407 6.308 1.00 17.87 93 VAL B CA 1
ATOM 1688 C C . VAL B 1 93 ? -14.012 -58.464 5.001 1.00 17.71 93 VAL B C 1
ATOM 1689 O O . VAL B 1 93 ? -13.543 -58.412 3.855 1.00 17.28 93 VAL B O 1
ATOM 1693 N N . SER B 1 94 ? -15.311 -58.484 5.221 1.00 17.88 94 SER B N 1
ATOM 1694 C CA . SER B 1 94 ? -16.342 -58.698 4.163 1.00 17.57 94 SER B CA 1
ATOM 1695 C C . SER B 1 94 ? -16.657 -57.488 3.330 1.00 18.85 94 SER B C 1
ATOM 1696 O O . SER B 1 94 ? -16.325 -56.324 3.687 1.00 18.40 94 SER B O 1
ATOM 1699 N N . LYS B 1 95 ? -17.346 -57.734 2.217 1.00 19.04 95 LYS B N 1
ATOM 1700 C CA . LYS B 1 95 ? -17.743 -56.714 1.223 1.00 21.10 95 LYS B CA 1
ATOM 1701 C C . LYS B 1 95 ? -18.491 -55.571 1.886 1.00 20.73 95 LYS B C 1
ATOM 1702 O O . LYS B 1 95 ? -18.203 -54.373 1.578 1.00 20.39 95 LYS B O 1
ATOM 1708 N N . GLU B 1 96 ? -19.430 -55.871 2.791 1.00 21.06 96 GLU B N 1
ATOM 1709 C CA . GLU B 1 96 ? -20.258 -54.796 3.393 1.00 22.44 96 GLU B CA 1
ATOM 1710 C C . GLU B 1 96 ? -19.454 -53.968 4.402 1.00 22.34 96 GLU B C 1
ATOM 1711 O O . GLU B 1 96 ? -19.695 -52.759 4.484 1.00 25.52 96 GLU B O 1
ATOM 1717 N N . VAL B 1 97 ? -18.427 -54.538 5.032 1.00 19.57 97 VAL B N 1
ATOM 1718 C CA . VAL B 1 97 ? -17.524 -53.755 5.872 1.00 19.25 97 VAL B CA 1
ATOM 1719 C C . VAL B 1 97 ? -16.522 -52.865 5.069 1.00 18.18 97 VAL B C 1
ATOM 1720 O O . VAL B 1 97 ? -16.370 -51.694 5.364 1.00 18.47 97 VAL B O 1
ATOM 1724 N N . VAL B 1 98 ? -15.882 -53.401 4.045 1.00 18.03 98 VAL B N 1
ATOM 1725 C CA . VAL B 1 98 ? -14.916 -52.602 3.283 1.00 18.35 98 VAL B CA 1
ATOM 1726 C C . VAL B 1 98 ? -15.623 -51.475 2.494 1.00 20.17 98 VAL B C 1
ATOM 1727 O O . VAL B 1 98 ? -14.995 -50.512 2.114 1.00 20.90 98 VAL B O 1
ATOM 1731 N N . ALA B 1 99 ? -16.925 -51.604 2.235 1.00 21.03 99 ALA B N 1
ATOM 1732 C CA . ALA B 1 99 ? -17.671 -50.509 1.615 1.00 22.20 99 ALA B CA 1
ATOM 1733 C C . ALA B 1 99 ? -17.862 -49.304 2.530 1.00 23.50 99 ALA B C 1
ATOM 1734 O O . ALA B 1 99 ? -18.130 -48.249 2.032 1.00 25.24 99 ALA B O 1
ATOM 1736 N N . THR B 1 100 ? -17.682 -49.412 3.841 1.00 23.22 100 THR B N 1
ATOM 1737 C CA . THR B 1 100 ? -17.920 -48.274 4.700 1.00 23.19 100 THR B CA 1
ATOM 1738 C C . THR B 1 100 ? -16.713 -47.320 4.617 1.00 23.01 100 THR B C 1
ATOM 1739 O O . THR B 1 100 ? -15.550 -47.752 4.380 1.00 22.65 100 THR B O 1
ATOM 1743 N N . CYS B 1 101 ? -16.982 -46.046 4.914 1.00 21.82 101 CYS B N 1
ATOM 1744 C CA . CYS B 1 101 ? -15.934 -44.976 4.969 1.00 22.13 101 CYS B CA 1
ATOM 1745 C C . CYS B 1 101 ? -14.930 -45.171 6.088 1.00 20.65 101 CYS B C 1
ATOM 1746 O O . CYS B 1 101 ? -13.730 -44.783 6.011 1.00 19.44 101 CYS B O 1
ATOM 1749 N N . ASN B 1 102 ? -15.404 -45.834 7.154 1.00 20.23 102 ASN B N 1
ATOM 1750 C CA . ASN B 1 102 ? -14.562 -46.111 8.333 1.00 21.18 102 ASN B CA 1
ATOM 1751 C C . ASN B 1 102 ? -13.457 -47.172 8.087 1.00 19.32 102 ASN B C 1
ATOM 1752 O O . ASN B 1 102 ? -12.401 -47.169 8.749 1.00 18.59 102 ASN B O 1
ATOM 1757 N N . TYR B 1 103 ? -13.684 -48.047 7.140 1.00 19.16 103 TYR B N 1
ATOM 1758 C CA . TYR B 1 103 ? -12.711 -49.124 6.875 1.00 18.16 103 TYR B CA 1
ATOM 1759 C C . TYR B 1 103 ? -11.303 -48.559 6.557 1.00 18.65 103 TYR B C 1
ATOM 1760 O O . TYR B 1 103 ? -10.314 -49.092 7.059 1.00 16.61 103 TYR B O 1
ATOM 1769 N N . SER B 1 104 ? -11.217 -47.485 5.790 1.00 18.79 104 SER B N 1
ATOM 1770 C CA A SER B 1 104 ? -9.905 -46.876 5.500 0.50 19.14 104 SER B CA 1
ATOM 1771 C CA B SER B 1 104 ? -9.909 -46.842 5.493 0.50 18.99 104 SER B CA 1
ATOM 1772 C C . SER B 1 104 ? -9.127 -46.511 6.762 1.00 19.17 104 SER B C 1
ATOM 1773 O O . SER B 1 104 ? -7.930 -46.739 6.868 1.00 18.31 104 SER B O 1
ATOM 1778 N N . TYR B 1 105 ? -9.835 -46.021 7.765 1.00 20.97 105 TYR B N 1
ATOM 1779 C CA . TYR B 1 105 ? -9.176 -45.745 9.072 1.00 20.94 105 TYR B CA 1
ATOM 1780 C C . TYR B 1 105 ? -8.707 -47.018 9.780 1.00 20.41 105 TYR B C 1
ATOM 1781 O O . TYR B 1 105 ? -7.641 -47.015 10.421 1.00 20.66 105 TYR B O 1
ATOM 1790 N N . THR B 1 106 ? -9.472 -48.102 9.702 1.00 19.55 106 THR B N 1
ATOM 1791 C CA . THR B 1 106 ? -9.051 -49.406 10.217 1.00 21.02 106 THR B CA 1
ATOM 1792 C C . THR B 1 106 ? -7.761 -49.914 9.541 1.00 20.15 106 THR B C 1
ATOM 1793 O O . THR B 1 106 ? -6.850 -50.461 10.194 1.00 19.26 106 THR B O 1
ATOM 1797 N N . VAL B 1 107 ? -7.707 -49.773 8.225 1.00 19.17 107 VAL B N 1
ATOM 1798 C CA . VAL B 1 107 ? -6.519 -50.184 7.485 1.00 19.62 107 VAL B CA 1
ATOM 1799 C C . VAL B 1 107 ? -5.291 -49.385 7.934 1.00 20.40 107 VAL B C 1
ATOM 1800 O O . VAL B 1 107 ? -4.198 -49.947 8.250 1.00 18.02 107 VAL B O 1
ATOM 1804 N N . MET B 1 108 ? -5.458 -48.057 7.995 1.00 21.44 108 MET B N 1
ATOM 1805 C CA . MET B 1 108 ? -4.292 -47.227 8.417 1.00 21.94 108 MET B CA 1
ATOM 1806 C C . MET B 1 108 ? -3.910 -47.529 9.843 1.00 22.30 108 MET B C 1
ATOM 1807 O O . MET B 1 108 ? -2.684 -47.535 10.197 1.00 21.29 108 MET B O 1
ATOM 1812 N N . ALA B 1 109 ? -4.884 -47.793 10.681 1.00 22.31 109 ALA B N 1
ATOM 1813 C CA . ALA B 1 109 ? -4.588 -48.278 12.066 1.00 25.15 109 ALA B CA 1
ATOM 1814 C C . ALA B 1 109 ? -3.789 -49.575 12.104 1.00 24.73 109 ALA B C 1
ATOM 1815 O O . ALA B 1 109 ? -2.903 -49.710 12.972 1.00 25.11 109 ALA B O 1
ATOM 1817 N N . CYS B 1 110 ? -4.070 -50.525 11.210 1.00 25.01 110 CYS B N 1
ATOM 1818 C CA A CYS B 1 110 ? -3.284 -51.765 11.173 0.50 25.94 110 CYS B CA 1
ATOM 1819 C CA B CYS B 1 110 ? -3.284 -51.761 11.171 0.50 25.87 110 CYS B CA 1
ATOM 1820 C C . CYS B 1 110 ? -1.857 -51.484 10.824 1.00 25.27 110 CYS B C 1
ATOM 1821 O O . CYS B 1 110 ? -0.948 -51.951 11.504 1.00 25.85 110 CYS B O 1
ATOM 1826 N N . LEU B 1 111 ? -1.649 -50.663 9.798 1.00 23.43 111 LEU B N 1
ATOM 1827 C CA . LEU B 1 111 ? -0.306 -50.316 9.381 1.00 23.70 111 LEU B CA 1
ATOM 1828 C C . LEU B 1 111 ? 0.441 -49.580 10.487 1.00 23.58 111 LEU B C 1
ATOM 1829 O O . LEU B 1 111 ? 1.610 -49.889 10.735 1.00 22.54 111 LEU B O 1
ATOM 1834 N N . ASN B 1 112 ? -0.225 -48.599 11.127 1.00 21.89 112 ASN B N 1
ATOM 1835 C CA . ASN B 1 112 ? 0.419 -47.854 12.227 1.00 24.46 112 ASN B CA 1
ATOM 1836 C C . ASN B 1 112 ? 0.808 -48.787 13.393 1.00 26.42 112 ASN B C 1
ATOM 1837 O O . ASN B 1 112 ? 1.884 -48.582 14.016 1.00 26.00 112 ASN B O 1
ATOM 1842 N N . LYS B 1 113 ? -0.054 -49.774 13.669 1.00 26.72 113 LYS B N 1
ATOM 1843 C CA . LYS B 1 113 ? 0.263 -50.705 14.728 1.00 30.57 113 LYS B CA 1
ATOM 1844 C C . LYS B 1 113 ? 1.491 -51.533 14.363 1.00 29.88 113 LYS B C 1
ATOM 1845 O O . LYS B 1 113 ? 2.413 -51.648 15.206 1.00 33.30 113 LYS B O 1
ATOM 1851 N N . GLN B 1 114 ? 1.594 -52.009 13.129 1.00 29.00 114 GLN B N 1
ATOM 1852 C CA . GLN B 1 114 ? 2.785 -52.756 12.689 1.00 32.05 114 GLN B CA 1
ATOM 1853 C C . GLN B 1 114 ? 4.027 -51.928 12.622 1.00 34.65 114 GLN B C 1
ATOM 1854 O O . GLN B 1 114 ? 5.099 -52.394 12.977 1.00 35.94 114 GLN B O 1
ATOM 1860 N N . LEU B 1 115 ? 3.887 -50.651 12.267 1.00 36.85 115 LEU B N 1
ATOM 1861 C CA . LEU B 1 115 ? 5.027 -49.715 12.345 1.00 39.54 115 LEU B CA 1
ATOM 1862 C C . LEU B 1 115 ? 5.511 -49.493 13.767 1.00 45.01 115 LEU B C 1
ATOM 1863 O O . LEU B 1 115 ? 6.703 -49.454 13.978 1.00 47.97 115 LEU B O 1
ATOM 1868 N N . ASP B 1 116 ? 4.634 -49.423 14.754 1.00 49.87 116 ASP B N 1
ATOM 1869 C CA . ASP B 1 116 ? 5.136 -49.426 16.160 1.00 57.15 116 ASP B CA 1
ATOM 1870 C C . ASP B 1 116 ? 5.886 -50.676 16.652 1.00 58.94 116 ASP B C 1
ATOM 1871 O O . ASP B 1 116 ? 6.638 -50.553 17.553 1.00 64.86 116 ASP B O 1
ATOM 1876 N N . LEU B 1 117 ? 5.690 -51.831 16.025 1.00 61.68 117 LEU B N 1
ATOM 1877 C CA . LEU B 1 117 ? 6.555 -53.017 16.153 1.00 63.39 117 LEU B CA 1
ATOM 1878 C C . LEU B 1 117 ? 7.734 -52.982 15.150 1.00 68.08 117 LEU B C 1
ATOM 1879 O O . LEU B 1 117 ? 8.869 -53.325 15.489 1.00 69.93 117 LEU B O 1
ATOM 1884 N N . ALA C 1 1 ? 51.166 -52.206 -2.457 1.00 61.45 1 ALA D N 1
ATOM 1885 C CA . ALA C 1 1 ? 49.779 -51.796 -2.770 1.00 59.00 1 ALA D CA 1
ATOM 1886 C C . ALA C 1 1 ? 48.840 -52.408 -1.692 1.00 58.02 1 ALA D C 1
ATOM 1887 O O . ALA C 1 1 ? 49.001 -53.562 -1.274 1.00 61.79 1 ALA D O 1
ATOM 1889 N N . SER C 1 2 ? 47.939 -51.574 -1.180 1.00 56.23 2 SER D N 1
ATOM 1890 C CA . SER C 1 2 ? 46.855 -51.979 -0.280 1.00 49.71 2 SER D CA 1
ATOM 1891 C C . SER C 1 2 ? 45.584 -51.239 -0.711 1.00 41.24 2 SER D C 1
ATOM 1892 O O . SER C 1 2 ? 45.600 -50.438 -1.670 1.00 38.69 2 SER D O 1
ATOM 1895 N N . MET C 1 3 ? 44.488 -51.567 -0.052 1.00 33.56 3 MET D N 1
ATOM 1896 C CA . MET C 1 3 ? 43.223 -50.926 -0.301 1.00 33.85 3 MET D CA 1
ATOM 1897 C C . MET C 1 3 ? 42.989 -49.710 0.621 1.00 29.57 3 MET D C 1
ATOM 1898 O O . MET C 1 3 ? 41.862 -49.130 0.599 1.00 27.93 3 MET D O 1
ATOM 1903 N N . ARG C 1 4 ? 44.003 -49.248 1.328 1.00 26.57 4 ARG D N 1
ATOM 1904 C CA . ARG C 1 4 ? 43.744 -48.138 2.230 1.00 28.60 4 ARG D CA 1
ATOM 1905 C C . ARG C 1 4 ? 43.194 -46.914 1.506 1.00 23.89 4 ARG D C 1
ATOM 1906 O O . ARG C 1 4 ? 43.756 -46.531 0.498 1.00 20.57 4 ARG D O 1
ATOM 1914 N N . PHE C 1 5 ? 42.195 -46.302 2.075 1.00 23.63 5 PHE D N 1
ATOM 1915 C CA . PHE C 1 5 ? 41.690 -44.983 1.654 1.00 24.23 5 PHE D CA 1
ATOM 1916 C C . PHE C 1 5 ? 42.617 -43.890 2.152 1.00 22.46 5 PHE D C 1
ATOM 1917 O O . PHE C 1 5 ? 43.223 -43.999 3.220 1.00 21.83 5 PHE D O 1
ATOM 1925 N N . THR C 1 6 ? 42.653 -42.840 1.400 1.00 20.72 6 THR D N 1
ATOM 1926 C CA . THR C 1 6 ? 43.391 -41.629 1.832 1.00 21.49 6 THR D CA 1
ATOM 1927 C C . THR C 1 6 ? 42.654 -40.907 2.914 1.00 22.18 6 THR D C 1
ATOM 1928 O O . THR C 1 6 ? 41.426 -41.138 3.107 1.00 23.32 6 THR D O 1
ATOM 1932 N N . THR C 1 7 ? 43.367 -40.040 3.640 1.00 22.67 7 THR D N 1
ATOM 1933 C CA . THR C 1 7 ? 42.705 -39.221 4.608 1.00 23.93 7 THR D CA 1
ATOM 1934 C C . THR C 1 7 ? 41.499 -38.550 3.919 1.00 24.41 7 THR D C 1
ATOM 1935 O O . THR C 1 7 ? 40.483 -38.298 4.598 1.00 24.50 7 THR D O 1
ATOM 1939 N N . GLU C 1 8 ? 41.691 -38.027 2.715 1.00 24.21 8 GLU D N 1
ATOM 1940 C CA . GLU C 1 8 ? 40.675 -37.144 2.127 1.00 24.89 8 GLU D CA 1
ATOM 1941 C C . GLU C 1 8 ? 39.447 -37.923 1.831 1.00 24.04 8 GLU D C 1
ATOM 1942 O O . GLU C 1 8 ? 38.313 -37.455 2.034 1.00 23.00 8 GLU D O 1
ATOM 1948 N N . GLN C 1 9 ? 39.654 -39.153 1.335 1.00 21.83 9 GLN D N 1
ATOM 1949 C CA . GLN C 1 9 ? 38.557 -39.983 1.066 1.00 21.17 9 GLN D CA 1
ATOM 1950 C C . GLN C 1 9 ? 37.759 -40.309 2.297 1.00 23.13 9 GLN D C 1
ATOM 1951 O O . GLN C 1 9 ? 36.509 -40.296 2.240 1.00 22.77 9 GLN D O 1
ATOM 1957 N N . ILE C 1 10 ? 38.453 -40.591 3.383 1.00 24.72 10 ILE D N 1
ATOM 1958 C CA . ILE C 1 10 ? 37.823 -40.941 4.621 1.00 26.86 10 ILE D CA 1
ATOM 1959 C C . ILE C 1 10 ? 37.040 -39.758 5.177 1.00 31.00 10 ILE D C 1
ATOM 1960 O O . ILE C 1 10 ? 35.894 -39.909 5.607 1.00 29.30 10 ILE D O 1
ATOM 1965 N N . ASP C 1 11 ? 37.604 -38.564 5.081 1.00 31.34 11 ASP D N 1
ATOM 1966 C CA . ASP C 1 11 ? 36.888 -37.395 5.481 1.00 34.99 11 ASP D CA 1
ATOM 1967 C C . ASP C 1 11 ? 35.568 -37.205 4.719 1.00 32.70 11 ASP D C 1
ATOM 1968 O O . ASP C 1 11 ? 34.490 -36.918 5.315 1.00 34.04 11 ASP D O 1
ATOM 1973 N N . TYR C 1 12 ? 35.644 -37.260 3.412 1.00 29.12 12 TYR D N 1
ATOM 1974 C CA . TYR C 1 12 ? 34.481 -37.043 2.612 1.00 32.15 12 TYR D CA 1
ATOM 1975 C C . TYR C 1 12 ? 33.412 -38.098 2.861 1.00 34.33 12 TYR D C 1
ATOM 1976 O O . TYR C 1 12 ? 32.236 -37.774 3.131 1.00 29.28 12 TYR D O 1
ATOM 1985 N N . TYR C 1 13 ? 33.772 -39.372 2.666 1.00 35.12 13 TYR D N 1
ATOM 1986 C CA . TYR C 1 13 ? 32.744 -40.449 2.800 1.00 35.01 13 TYR D CA 1
ATOM 1987 C C . TYR C 1 13 ? 32.309 -40.534 4.238 1.00 34.53 13 TYR D C 1
ATOM 1988 O O . TYR C 1 13 ? 31.128 -40.780 4.520 1.00 35.70 13 TYR D O 1
ATOM 1997 N N . GLY C 1 14 ? 33.202 -40.319 5.167 1.00 35.46 14 GLY D N 1
ATOM 1998 C CA . GLY C 1 14 ? 32.846 -40.355 6.550 1.00 33.58 14 GLY D CA 1
ATOM 1999 C C . GLY C 1 14 ? 31.811 -39.310 6.977 1.00 40.03 14 GLY D C 1
ATOM 2000 O O . GLY C 1 14 ? 30.843 -39.649 7.642 1.00 41.28 14 GLY D O 1
ATOM 2001 N N . LYS C 1 15 ? 31.982 -38.056 6.572 1.00 37.49 15 LYS D N 1
ATOM 2002 C CA . LYS C 1 15 ? 30.925 -37.064 6.724 1.00 40.16 15 LYS D CA 1
ATOM 2003 C C . LYS C 1 15 ? 29.600 -37.446 6.050 1.00 38.84 15 LYS D C 1
ATOM 2004 O O . LYS C 1 15 ? 28.518 -37.234 6.609 1.00 36.66 15 LYS D O 1
ATOM 2010 N N . ALA C 1 16 ? 29.687 -38.015 4.835 1.00 37.54 16 ALA D N 1
ATOM 2011 C CA . ALA C 1 16 ? 28.513 -38.434 4.101 1.00 39.45 16 ALA D CA 1
ATOM 2012 C C . ALA C 1 16 ? 27.756 -39.524 4.849 1.00 40.04 16 ALA D C 1
ATOM 2013 O O . ALA C 1 16 ? 26.576 -39.666 4.650 1.00 40.55 16 ALA D O 1
ATOM 2015 N N . CYS C 1 17 ? 28.476 -40.289 5.683 1.00 38.69 17 CYS D N 1
ATOM 2016 C CA . CYS C 1 17 ? 27.954 -41.418 6.458 1.00 38.01 17 CYS D CA 1
ATOM 2017 C C . CYS C 1 17 ? 27.653 -40.991 7.876 1.00 41.36 17 CYS D C 1
ATOM 2018 O O . CYS C 1 17 ? 27.476 -41.815 8.748 1.00 41.00 17 CYS D O 1
ATOM 2021 N N . ASN C 1 18 ? 27.635 -39.679 8.129 1.00 48.95 18 ASN D N 1
ATOM 2022 C CA . ASN C 1 18 ? 27.312 -39.107 9.445 1.00 52.57 18 ASN D CA 1
ATOM 2023 C C . ASN C 1 18 ? 28.187 -39.611 10.571 1.00 54.63 18 ASN D C 1
ATOM 2024 O O . ASN C 1 18 ? 27.709 -39.870 11.670 1.00 60.89 18 ASN D O 1
ATOM 2029 N N . ALA C 1 19 ? 29.472 -39.738 10.301 1.00 52.55 19 ALA D N 1
ATOM 2030 C CA . ALA C 1 19 ? 30.477 -39.875 11.348 1.00 55.34 19 ALA D CA 1
ATOM 2031 C C . ALA C 1 19 ? 30.493 -38.628 12.294 1.00 53.72 19 ALA D C 1
ATOM 2032 O O . ALA C 1 19 ? 30.439 -37.457 11.842 1.00 49.23 19 ALA D O 1
ATOM 2034 N N . SER C 1 20 ? 30.606 -38.883 13.590 1.00 57.17 20 SER D N 1
ATOM 2035 C CA . SER C 1 20 ? 30.976 -37.821 14.594 1.00 61.46 20 SER D CA 1
ATOM 2036 C C . SER C 1 20 ? 32.478 -37.434 14.413 1.00 60.77 20 SER D C 1
ATOM 2037 O O . SER C 1 20 ? 33.244 -38.236 13.818 1.00 54.86 20 SER D O 1
ATOM 2040 N N . GLU C 1 21 ? 32.913 -36.271 14.932 1.00 61.29 21 GLU D N 1
ATOM 2041 C CA . GLU C 1 21 ? 34.347 -35.890 14.827 1.00 64.56 21 GLU D CA 1
ATOM 2042 C C . GLU C 1 21 ? 35.281 -36.963 15.430 1.00 63.91 21 GLU D C 1
ATOM 2043 O O . GLU C 1 21 ? 36.319 -37.272 14.835 1.00 65.12 21 GLU D O 1
ATOM 2049 N N . ASP C 1 22 ? 34.930 -37.518 16.592 1.00 59.95 22 ASP D N 1
ATOM 2050 C CA . ASP C 1 22 ? 35.786 -38.527 17.190 1.00 60.68 22 ASP D CA 1
ATOM 2051 C C . ASP C 1 22 ? 35.806 -39.794 16.291 1.00 56.61 22 ASP D C 1
ATOM 2052 O O . ASP C 1 22 ? 36.837 -40.383 16.162 1.00 53.27 22 ASP D O 1
ATOM 2057 N N . ASP C 1 23 ? 34.680 -40.238 15.737 1.00 53.78 23 ASP D N 1
ATOM 2058 C CA . ASP C 1 23 ? 34.667 -41.490 14.869 1.00 52.28 23 ASP D CA 1
ATOM 2059 C C . ASP C 1 23 ? 35.600 -41.301 13.670 1.00 52.22 23 ASP D C 1
ATOM 2060 O O . ASP C 1 23 ? 36.344 -42.193 13.216 1.00 51.15 23 ASP D O 1
ATOM 2065 N N . LEU C 1 24 ? 35.539 -40.098 13.151 1.00 54.82 24 LEU D N 1
ATOM 2066 C CA . LEU C 1 24 ? 36.270 -39.817 11.989 1.00 55.78 24 LEU D CA 1
ATOM 2067 C C . LEU C 1 24 ? 37.803 -39.819 12.182 1.00 55.59 24 LEU D C 1
ATOM 2068 O O . LEU C 1 24 ? 38.538 -40.389 11.371 1.00 48.65 24 LEU D O 1
ATOM 2073 N N . VAL C 1 25 ? 38.255 -39.279 13.323 1.00 58.88 25 VAL D N 1
ATOM 2074 C CA . VAL C 1 25 ? 39.666 -39.409 13.754 1.00 58.65 25 VAL D CA 1
ATOM 2075 C C . VAL C 1 25 ? 40.063 -40.898 13.806 1.00 56.89 25 VAL D C 1
ATOM 2076 O O . VAL C 1 25 ? 41.130 -41.249 13.351 1.00 50.86 25 VAL D O 1
ATOM 2080 N N . VAL C 1 26 ? 39.187 -41.745 14.369 1.00 54.45 26 VAL D N 1
ATOM 2081 C CA . VAL C 1 26 ? 39.511 -43.137 14.558 1.00 54.31 26 VAL D CA 1
ATOM 2082 C C . VAL C 1 26 ? 39.664 -43.817 13.192 1.00 53.98 26 VAL D C 1
ATOM 2083 O O . VAL C 1 26 ? 40.583 -44.613 13.004 1.00 52.19 26 VAL D O 1
ATOM 2087 N N . VAL C 1 27 ? 38.733 -43.544 12.273 1.00 50.81 27 VAL D N 1
ATOM 2088 C CA . VAL C 1 27 ? 38.768 -44.189 10.982 1.00 49.78 27 VAL D CA 1
ATOM 2089 C C . VAL C 1 27 ? 40.004 -43.697 10.181 1.00 47.66 27 VAL D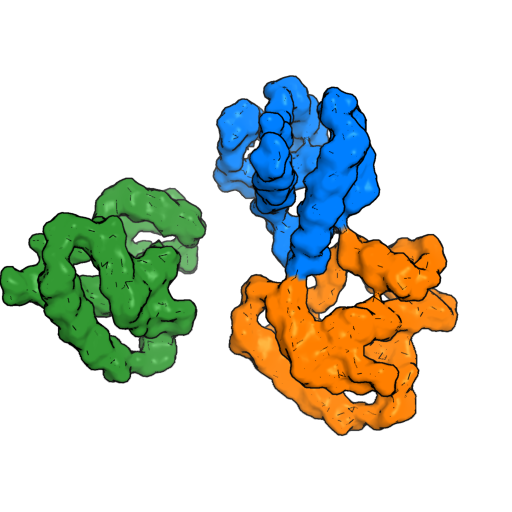 C 1
ATOM 2090 O O . VAL C 1 27 ? 40.677 -44.515 9.546 1.00 43.16 27 VAL D O 1
ATOM 2094 N N . LYS C 1 28 ? 40.334 -42.410 10.299 1.00 46.49 28 LYS D N 1
ATOM 2095 C CA . LYS C 1 28 ? 41.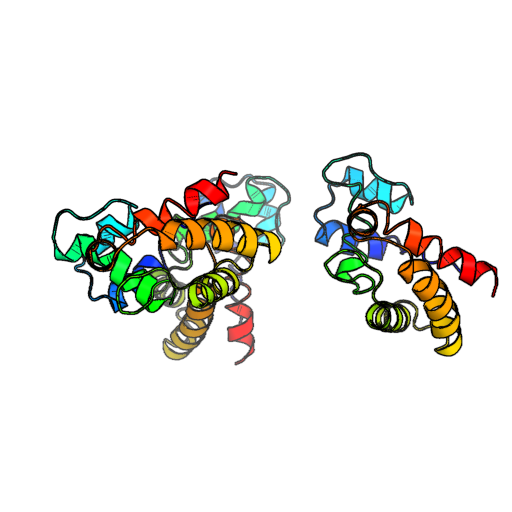547 -41.861 9.690 1.00 46.09 28 LYS D CA 1
ATOM 2096 C C . LYS C 1 28 ? 42.819 -42.465 10.273 1.00 46.77 28 LYS D C 1
ATOM 2097 O O . LYS C 1 28 ? 43.837 -42.422 9.628 1.00 47.29 28 LYS D O 1
ATOM 2103 N N . SER C 1 29 ? 42.773 -42.994 11.504 1.00 47.64 29 SER D N 1
ATOM 2104 C CA . SER C 1 29 ? 43.887 -43.783 12.060 1.00 49.37 29 SER D CA 1
ATOM 2105 C C . SER C 1 29 ? 43.821 -45.305 11.671 1.00 45.38 29 SER D C 1
ATOM 2106 O O . SER C 1 29 ? 44.578 -46.099 12.224 1.00 44.30 29 SER D O 1
ATOM 2109 N N . TYR C 1 30 ? 42.897 -45.714 10.788 1.00 45.83 30 TYR D N 1
ATOM 2110 C CA . TYR C 1 30 ? 42.765 -47.140 10.317 1.00 45.48 30 TYR D CA 1
ATOM 2111 C C . TYR C 1 30 ? 42.403 -48.085 11.491 1.00 44.35 30 TYR D C 1
ATOM 2112 O O . TYR C 1 30 ? 42.848 -49.226 11.517 1.00 45.33 30 TYR D O 1
ATOM 2121 N N . LYS C 1 31 ? 41.608 -47.587 12.434 1.00 45.65 31 LYS D N 1
ATOM 2122 C CA . LYS C 1 31 ? 41.050 -48.399 13.516 1.00 50.66 31 LYS D CA 1
ATOM 2123 C C . LYS C 1 31 ? 39.496 -48.384 13.399 1.00 50.51 31 LYS D C 1
ATOM 2124 O O . LYS C 1 31 ? 38.955 -47.570 12.656 1.00 44.47 31 LYS D O 1
ATOM 2130 N N . VAL C 1 32 ? 38.830 -49.321 14.078 1.00 49.84 32 VAL D N 1
ATOM 2131 C CA . VAL C 1 32 ? 37.358 -49.453 14.062 1.00 52.96 32 VAL D CA 1
ATOM 2132 C C . VAL C 1 32 ? 36.774 -48.709 15.282 1.00 54.83 32 VAL D C 1
ATOM 2133 O O . VAL C 1 32 ? 37.164 -49.023 16.407 1.00 52.10 32 VAL D O 1
ATOM 2137 N N . PRO C 1 33 ? 35.877 -47.699 15.061 1.00 55.77 33 PRO D N 1
ATOM 2138 C CA . PRO C 1 33 ? 35.316 -46.975 16.205 1.00 55.82 33 PRO D CA 1
ATOM 2139 C C . PRO C 1 33 ? 34.466 -47.908 17.042 1.00 57.26 33 PRO D C 1
ATOM 2140 O O . PRO C 1 33 ? 34.080 -48.995 16.578 1.00 54.55 33 PRO D O 1
ATOM 2144 N N . SER C 1 34 ? 34.287 -47.540 18.294 1.00 56.80 34 SER D N 1
ATOM 2145 C CA . SER C 1 34 ? 33.457 -48.273 19.162 1.00 57.52 34 SER D CA 1
ATOM 2146 C C . SER C 1 34 ? 32.284 -47.337 19.635 1.00 59.88 34 SER D C 1
ATOM 2147 O O . SER C 1 34 ? 32.136 -47.071 20.837 1.00 61.11 34 SER D O 1
ATOM 2150 N N . THR C 1 35 ? 31.481 -46.841 18.668 1.00 54.32 35 THR D N 1
ATOM 2151 C CA . THR C 1 35 ? 30.287 -46.013 18.873 1.00 54.21 35 THR D CA 1
ATOM 2152 C C . THR C 1 35 ? 29.175 -46.506 17.951 1.00 51.60 35 THR D C 1
ATOM 2153 O O . THR C 1 35 ? 29.465 -47.100 16.857 1.00 49.13 35 THR D O 1
ATOM 2157 N N . GLU C 1 36 ? 27.916 -46.314 18.378 0.45 49.24 36 GLU D N 1
ATOM 2158 C CA . GLU C 1 36 ? 26.766 -46.588 17.521 0.45 47.63 36 GLU D CA 1
ATOM 2159 C C . GLU C 1 36 ? 26.891 -45.752 16.221 0.45 44.31 36 GLU D C 1
ATOM 2160 O O . GLU C 1 36 ? 26.660 -46.252 15.137 0.45 41.03 36 GLU D O 1
ATOM 2166 N N . THR C 1 37 ? 27.352 -44.504 16.349 0.45 43.10 37 THR D N 1
ATOM 2167 C CA . THR C 1 37 ? 27.633 -43.647 15.182 0.45 41.96 37 THR D CA 1
ATOM 2168 C C . THR C 1 37 ? 28.809 -44.073 14.202 0.45 41.68 37 THR D C 1
ATOM 2169 O O . THR C 1 37 ? 28.797 -43.609 13.035 0.45 39.63 37 THR D O 1
ATOM 2173 N N . GLY C 1 38 ? 29.778 -44.894 14.684 0.45 41.69 38 GLY D N 1
ATOM 2174 C CA . GLY C 1 38 ? 31.085 -45.288 14.021 0.45 41.12 38 GLY D CA 1
ATOM 2175 C C . GLY C 1 38 ? 31.539 -46.658 13.417 0.45 40.73 38 GLY D C 1
ATOM 2176 O O . GLY C 1 38 ? 32.319 -46.682 12.433 0.45 33.33 38 GLY D O 1
ATOM 2177 N N . LYS C 1 39 ? 31.204 -47.785 14.065 1.00 44.82 39 LYS D N 1
ATOM 2178 C CA . LYS C 1 39 ? 31.679 -49.183 13.528 1.00 46.27 39 LYS D CA 1
ATOM 2179 C C . LYS C 1 39 ? 31.171 -49.602 12.099 1.00 39.36 39 LYS D C 1
ATOM 2180 O O . LYS C 1 39 ? 31.819 -50.391 11.391 1.00 34.07 39 LYS D O 1
ATOM 2186 N N . CYS C 1 40 ? 30.077 -48.965 11.706 1.00 36.91 40 CYS D N 1
ATOM 2187 C CA . CYS C 1 40 ? 29.555 -49.115 10.385 1.00 40.01 40 CYS D CA 1
ATOM 2188 C C . CYS C 1 40 ? 30.072 -48.162 9.272 1.00 34.53 40 CYS D C 1
ATOM 2189 O O . CYS C 1 40 ? 29.581 -48.264 8.168 1.00 33.08 40 CYS D O 1
ATOM 2192 N N . LEU C 1 41 ? 31.040 -47.288 9.579 1.00 33.13 41 LEU D N 1
ATOM 2193 C CA A LEU C 1 41 ? 31.455 -46.303 8.594 0.50 32.13 41 LEU D CA 1
ATOM 2194 C CA B LEU C 1 41 ? 31.609 -46.304 8.614 0.50 32.33 41 LEU D CA 1
ATOM 2195 C C . LEU C 1 41 ? 32.125 -46.950 7.354 1.00 30.32 41 LEU D C 1
ATOM 2196 O O . LEU C 1 41 ? 31.787 -46.542 6.302 1.00 29.43 41 LEU D O 1
ATOM 2205 N N . MET C 1 42 ? 33.013 -47.927 7.517 1.00 28.46 42 MET D N 1
ATOM 2206 C CA . MET C 1 42 ? 33.600 -48.624 6.420 1.00 28.79 42 MET D CA 1
ATOM 2207 C C . MET C 1 42 ? 32.548 -49.315 5.506 1.00 26.04 42 MET D C 1
ATOM 2208 O O . MET C 1 42 ? 32.561 -49.065 4.272 1.00 21.46 42 MET D O 1
ATOM 2213 N N . LYS C 1 43 ? 31.570 -49.995 6.091 1.00 24.91 43 LYS D N 1
ATOM 2214 C CA . LYS C 1 43 ? 30.432 -50.577 5.319 1.00 24.98 43 LYS D CA 1
ATOM 2215 C C . LYS C 1 43 ? 29.699 -49.490 4.548 1.00 24.50 43 LYS D C 1
ATOM 2216 O O . LYS C 1 43 ? 29.361 -49.646 3.378 1.00 20.56 43 LYS D O 1
ATOM 2222 N N . CYS C 1 44 ? 29.395 -48.397 5.250 1.00 25.17 44 CYS D N 1
ATOM 2223 C CA . CYS C 1 44 ? 28.636 -47.311 4.662 1.00 27.26 44 CYS D CA 1
ATOM 2224 C C . CYS C 1 44 ? 29.420 -46.688 3.470 1.00 26.50 44 CYS D C 1
ATOM 2225 O O . CYS C 1 44 ? 28.838 -46.457 2.392 1.00 25.05 44 CYS D O 1
ATOM 2228 N N . MET C 1 45 ? 30.731 -46.531 3.658 1.00 25.09 45 MET D N 1
ATOM 2229 C CA A MET C 1 45 ? 31.615 -45.953 2.658 0.50 24.53 45 MET D CA 1
ATOM 2230 C CA B MET C 1 45 ? 31.591 -45.939 2.668 0.50 26.31 45 MET D CA 1
ATOM 2231 C C . MET C 1 45 ? 31.692 -46.814 1.433 1.00 23.17 45 MET D C 1
ATOM 2232 O O . MET C 1 45 ? 31.441 -46.330 0.372 1.00 22.94 45 MET D O 1
ATOM 2241 N N . ILE C 1 46 ? 31.994 -48.099 1.609 1.00 21.72 46 ILE D N 1
ATOM 2242 C CA . ILE C 1 46 ? 32.205 -48.944 0.425 1.00 19.76 46 ILE D CA 1
ATOM 2243 C C . ILE C 1 46 ? 30.866 -49.254 -0.261 1.00 19.26 46 ILE D C 1
ATOM 2244 O O . ILE C 1 46 ? 30.892 -49.557 -1.430 1.00 19.99 46 ILE D O 1
ATOM 2249 N N . THR C 1 47 ? 29.749 -49.253 0.480 1.00 19.24 47 THR D N 1
ATOM 2250 C CA . THR C 1 47 ? 28.434 -49.314 -0.135 1.00 20.60 47 THR D CA 1
ATOM 2251 C C . THR C 1 47 ? 28.161 -48.093 -0.998 1.00 21.69 47 THR D C 1
ATOM 2252 O O . THR C 1 47 ? 27.766 -48.233 -2.177 1.00 21.65 47 THR D O 1
ATOM 2256 N N . LYS C 1 48 ? 28.506 -46.890 -0.535 1.00 23.33 48 LYS D N 1
ATOM 2257 C CA . LYS C 1 48 ? 28.387 -45.738 -1.396 1.00 25.02 48 LYS D CA 1
ATOM 2258 C C . LYS C 1 48 ? 29.283 -45.812 -2.618 1.00 23.31 48 LYS D C 1
ATOM 2259 O O . LYS C 1 48 ? 28.900 -45.255 -3.630 1.00 24.10 48 LYS D O 1
ATOM 2265 N N . LEU C 1 49 ? 30.442 -46.448 -2.532 1.00 21.06 49 LEU D N 1
ATOM 2266 C CA . LEU C 1 49 ? 31.283 -46.612 -3.711 1.00 20.90 49 LEU D CA 1
ATOM 2267 C C . LEU C 1 49 ? 30.785 -47.704 -4.676 1.00 20.04 49 LEU D C 1
ATOM 2268 O O . LEU C 1 49 ? 31.343 -47.837 -5.738 1.00 20.02 49 LEU D O 1
ATOM 2273 N N . GLY C 1 50 ? 29.809 -48.511 -4.258 1.00 18.74 50 GLY D N 1
ATOM 2274 C CA . GLY C 1 50 ? 29.214 -49.524 -5.065 1.00 19.28 50 GLY D CA 1
ATOM 2275 C C . GLY C 1 50 ? 29.980 -50.834 -5.035 1.00 18.16 50 GLY D C 1
ATOM 2276 O O . GLY C 1 50 ? 29.720 -51.739 -5.810 1.00 19.02 50 GLY D O 1
ATOM 2277 N N . LEU C 1 51 ? 30.830 -51.016 -4.036 1.00 17.62 51 LEU D N 1
ATOM 2278 C CA . LEU C 1 51 ? 31.613 -52.272 -3.931 1.00 16.99 51 LEU D CA 1
ATOM 2279 C C . LEU C 1 51 ? 30.775 -53.423 -3.317 1.00 17.25 51 LEU D C 1
ATOM 2280 O O . LEU C 1 51 ? 31.110 -54.599 -3.526 1.00 16.40 51 LEU D O 1
ATOM 2285 N N . LEU C 1 52 ? 29.737 -53.072 -2.543 1.00 16.17 52 LEU D N 1
ATOM 2286 C CA . LEU C 1 52 ? 28.832 -54.016 -1.969 1.00 17.09 52 LEU D CA 1
ATOM 2287 C C . LEU C 1 52 ? 27.411 -53.744 -2.488 1.00 18.59 52 LEU D C 1
ATOM 2288 O O . LEU C 1 52 ? 27.109 -52.595 -2.838 1.00 18.73 52 LEU D O 1
ATOM 2293 N N . ASN C 1 53 ? 26.585 -54.779 -2.579 1.00 18.23 53 ASN D N 1
ATOM 2294 C CA . ASN C 1 53 ? 25.194 -54.637 -2.827 1.00 18.53 53 ASN D CA 1
ATOM 2295 C C . ASN C 1 53 ? 24.523 -54.020 -1.565 1.00 19.83 53 ASN D C 1
ATOM 2296 O O . ASN C 1 53 ? 25.082 -53.953 -0.450 1.00 18.07 53 ASN D O 1
ATOM 2301 N N . ASP C 1 54 ? 23.265 -53.657 -1.721 1.00 21.85 54 ASP D N 1
ATOM 2302 C CA . ASP C 1 54 ? 22.536 -53.069 -0.595 1.00 24.59 54 ASP D CA 1
ATOM 2303 C C . ASP C 1 54 ? 22.309 -54.004 0.592 1.00 21.91 54 ASP D C 1
ATOM 2304 O O . ASP C 1 54 ? 22.251 -53.508 1.691 1.00 20.06 54 ASP D O 1
ATOM 2309 N N . ASP C 1 55 ? 22.272 -55.318 0.373 1.00 18.11 55 ASP D N 1
ATOM 2310 C CA . ASP C 1 55 ? 22.160 -56.264 1.486 1.00 17.66 55 ASP D CA 1
ATOM 2311 C C . ASP C 1 55 ? 23.503 -56.532 2.147 1.00 18.05 55 ASP D C 1
ATOM 2312 O O . ASP C 1 55 ? 23.554 -57.271 3.188 1.00 18.87 55 ASP D O 1
ATOM 2317 N N . GLY C 1 56 ? 24.584 -55.937 1.627 1.00 17.38 56 GLY D N 1
ATOM 2318 C CA . GLY C 1 56 ? 25.963 -56.033 2.218 1.00 16.29 56 GLY D CA 1
ATOM 2319 C C . GLY C 1 56 ? 26.873 -56.992 1.477 1.00 16.05 56 GLY D C 1
ATOM 2320 O O . GLY C 1 56 ? 28.090 -57.023 1.761 1.00 16.08 56 GLY D O 1
ATOM 2321 N N . SER C 1 57 ? 26.306 -57.825 0.589 1.00 14.79 57 SER D N 1
ATOM 2322 C CA . SER C 1 57 ? 27.045 -58.816 -0.073 1.00 14.36 57 SER D CA 1
ATOM 2323 C C . SER C 1 57 ? 27.994 -58.171 -1.127 1.00 14.33 57 SER D C 1
ATOM 2324 O O . SER C 1 57 ? 27.800 -57.023 -1.578 1.00 14.09 57 SER D O 1
ATOM 2327 N N . TYR C 1 58 ? 29.058 -58.879 -1.407 1.00 14.00 58 TYR D N 1
ATOM 2328 C CA . TYR C 1 58 ? 30.048 -58.476 -2.394 1.00 14.45 58 TYR D CA 1
ATOM 2329 C C . TYR C 1 58 ? 29.383 -58.268 -3.797 1.00 14.92 58 TYR D C 1
ATOM 2330 O O . TYR C 1 58 ? 28.671 -59.154 -4.259 1.00 15.42 58 TYR D O 1
ATOM 2339 N N . ASN C 1 59 ? 29.683 -57.148 -4.437 1.00 14.90 59 ASN D N 1
ATOM 2340 C CA . ASN C 1 59 ? 29.145 -56.845 -5.745 1.00 15.25 59 ASN D CA 1
ATOM 2341 C C . ASN C 1 59 ? 30.233 -56.952 -6.760 1.00 15.07 59 ASN D C 1
ATOM 2342 O O . ASN C 1 59 ? 31.058 -56.043 -6.915 1.00 14.44 59 ASN D O 1
ATOM 2347 N N . LYS C 1 60 ? 30.221 -58.039 -7.512 1.00 15.16 60 LYS D N 1
ATOM 2348 C CA . LYS C 1 60 ? 31.288 -58.300 -8.485 1.00 16.57 60 LYS D CA 1
ATOM 2349 C C . LYS C 1 60 ? 31.496 -57.192 -9.542 1.00 17.12 60 LYS D C 1
ATOM 2350 O O . LYS C 1 60 ? 32.615 -56.721 -9.688 1.00 15.31 60 LYS D O 1
ATOM 2356 N N . THR C 1 61 ? 30.415 -56.754 -10.185 1.00 16.33 61 THR D N 1
ATOM 2357 C CA . THR C 1 61 ? 30.516 -55.749 -11.185 1.00 16.52 61 THR D CA 1
ATOM 2358 C C . THR C 1 61 ? 30.771 -54.354 -10.614 1.00 16.22 61 THR D C 1
ATOM 2359 O O . THR C 1 61 ? 31.547 -53.560 -11.170 1.00 15.57 61 THR D O 1
ATOM 2363 N N . GLY C 1 62 ? 30.186 -54.078 -9.478 1.00 15.25 62 GLY D N 1
ATOM 2364 C CA . GLY C 1 62 ? 30.413 -52.864 -8.743 1.00 14.92 62 GLY D CA 1
ATOM 2365 C C . GLY C 1 62 ? 31.834 -52.717 -8.181 1.00 14.65 62 GLY D C 1
ATOM 2366 O O . GLY C 1 62 ? 32.408 -51.597 -8.140 1.00 14.43 62 GLY D O 1
ATOM 2367 N N . MET C 1 63 ? 32.399 -53.816 -7.720 1.00 14.91 63 MET D N 1
ATOM 2368 C CA . MET C 1 63 ? 33.766 -53.847 -7.253 1.00 14.93 63 MET D CA 1
ATOM 2369 C C . MET C 1 63 ? 34.691 -53.557 -8.425 1.00 14.45 63 MET D C 1
ATOM 2370 O O . MET C 1 63 ? 35.631 -52.740 -8.290 1.00 13.48 63 MET D O 1
ATOM 2375 N N . GLU C 1 64 ? 34.476 -54.224 -9.542 1.00 14.83 64 GLU D N 1
ATOM 2376 C CA . GLU C 1 64 ? 35.312 -53.958 -10.709 1.00 15.96 64 GLU D CA 1
ATOM 2377 C C . GLU C 1 64 ? 35.242 -52.521 -11.123 1.00 15.80 64 GLU D C 1
ATOM 2378 O O . GLU C 1 64 ? 36.265 -51.904 -11.422 1.00 16.23 64 GLU D O 1
ATOM 2384 N N . ALA C 1 65 ? 34.028 -51.987 -11.224 1.00 15.71 65 ALA D N 1
ATOM 2385 C CA . ALA C 1 65 ? 33.847 -50.566 -11.605 1.00 16.63 65 ALA D CA 1
ATOM 2386 C C . ALA C 1 65 ? 34.533 -49.587 -10.605 1.00 15.31 65 ALA D C 1
ATOM 2387 O O . ALA C 1 65 ? 35.109 -48.608 -10.999 1.00 14.37 65 ALA D O 1
ATOM 2389 N N . GLY C 1 66 ? 34.426 -49.872 -9.298 1.00 14.73 66 GLY D N 1
ATOM 2390 C CA . GLY C 1 66 ? 34.951 -48.982 -8.293 1.00 14.84 66 GLY D CA 1
ATOM 2391 C C . GLY C 1 66 ? 36.496 -49.014 -8.288 1.00 15.29 66 GLY D C 1
ATOM 2392 O O . GLY C 1 66 ? 37.161 -47.984 -8.124 1.00 13.95 66 GLY D O 1
ATOM 2393 N N . LEU C 1 67 ? 37.041 -50.219 -8.426 1.00 15.46 67 LEU D N 1
ATOM 2394 C CA . LEU C 1 67 ? 38.461 -50.374 -8.544 1.00 16.68 67 LEU D CA 1
ATOM 2395 C C . LEU C 1 67 ? 38.999 -49.623 -9.745 1.00 16.34 67 LEU D C 1
ATOM 2396 O O . LEU C 1 67 ? 40.044 -48.886 -9.627 1.00 17.15 67 LEU D O 1
ATOM 2401 N N . LYS C 1 68 ? 38.381 -49.762 -10.875 1.00 16.69 68 LYS D N 1
ATOM 2402 C CA . LYS C 1 68 ? 38.739 -48.987 -12.050 1.00 18.15 68 LYS D CA 1
ATOM 2403 C C . LYS C 1 68 ? 38.629 -47.472 -11.893 1.00 18.58 68 LYS D C 1
ATOM 2404 O O . LYS C 1 68 ? 39.492 -46.690 -12.402 1.00 17.64 68 LYS D O 1
ATOM 2410 N N . LYS C 1 69 ? 37.599 -47.030 -11.169 1.00 18.27 69 LYS D N 1
ATOM 2411 C CA . LYS C 1 69 ? 37.366 -45.620 -10.946 1.00 19.08 69 LYS D CA 1
ATOM 2412 C C . LYS C 1 69 ? 38.361 -44.937 -9.905 1.00 18.31 69 LYS D C 1
ATOM 2413 O O . LYS C 1 69 ? 38.823 -43.816 -10.151 1.00 18.44 69 LYS D O 1
ATOM 2419 N N . TYR C 1 70 ? 38.591 -45.580 -8.778 1.00 16.81 70 TYR D N 1
ATOM 2420 C CA . TYR C 1 70 ? 39.376 -45.081 -7.674 1.00 17.65 70 TYR D CA 1
ATOM 2421 C C . TYR C 1 70 ? 40.809 -45.565 -7.618 1.00 17.93 70 TYR D C 1
ATOM 2422 O O . TYR C 1 70 ? 41.638 -45.030 -6.850 1.00 18.60 70 TYR D O 1
ATOM 2431 N N . TRP C 1 71 ? 41.127 -46.615 -8.334 1.00 17.49 71 TRP D N 1
ATOM 2432 C CA . TRP C 1 71 ? 42.534 -47.129 -8.452 1.00 17.92 71 TRP D CA 1
ATOM 2433 C C . TRP C 1 71 ? 42.859 -47.268 -9.886 1.00 18.20 71 TRP D C 1
ATOM 2434 O O . TRP C 1 71 ? 43.229 -48.364 -10.369 1.00 17.48 71 TRP D O 1
ATOM 2445 N N . SER C 1 72 ? 42.644 -46.188 -10.624 1.00 19.31 72 SER D N 1
ATOM 2446 C CA . SER C 1 72 ? 42.751 -46.195 -12.085 1.00 20.38 72 SER D CA 1
ATOM 2447 C C . SER C 1 72 ? 44.170 -46.433 -12.531 1.00 21.33 72 SER D C 1
ATOM 2448 O O . SER C 1 72 ? 44.374 -46.792 -13.665 1.00 22.65 72 SER D O 1
ATOM 2451 N N . GLU C 1 73 ? 45.145 -46.310 -11.621 1.00 21.89 73 GLU D N 1
ATOM 2452 C CA . GLU C 1 73 ? 46.531 -46.686 -11.988 1.00 21.97 73 GLU D CA 1
ATOM 2453 C C . GLU C 1 73 ? 46.742 -48.216 -12.147 1.00 21.96 73 GLU D C 1
ATOM 2454 O O . GLU C 1 73 ? 47.785 -48.654 -12.626 1.00 19.28 73 GLU D O 1
ATOM 2460 N N . TRP C 1 74 ? 45.814 -49.059 -11.682 1.00 20.33 74 TRP D N 1
ATOM 2461 C CA . TRP C 1 74 ? 45.992 -50.518 -11.812 1.00 20.90 74 TRP D CA 1
ATOM 2462 C C . TRP C 1 74 ? 45.488 -50.966 -13.174 1.00 20.77 74 TRP D C 1
ATOM 2463 O O . TRP C 1 74 ? 44.548 -50.388 -13.645 1.00 20.78 74 TRP D O 1
ATOM 2474 N N . SER C 1 75 ? 46.116 -51.971 -13.795 1.00 19.05 75 SER D N 1
ATOM 2475 C CA . SER C 1 75 ? 45.621 -52.496 -15.033 1.00 20.03 75 SER D CA 1
ATOM 2476 C C . SER C 1 75 ? 44.290 -53.260 -14.822 1.00 19.53 75 SER D C 1
ATOM 2477 O O . SER C 1 75 ? 44.022 -53.719 -13.708 1.00 18.64 75 SER D O 1
ATOM 2480 N N . THR C 1 76 ? 43.489 -53.402 -15.891 1.00 20.28 76 THR D N 1
ATOM 2481 C CA . THR C 1 76 ? 42.277 -54.210 -15.872 1.00 20.66 76 THR D CA 1
ATOM 2482 C C . THR C 1 76 ? 42.574 -55.634 -15.414 1.00 20.04 76 THR D C 1
ATOM 2483 O O . THR C 1 76 ? 41.827 -56.245 -14.607 1.00 17.81 76 THR D O 1
ATOM 2487 N N . GLU C 1 77 ? 43.712 -56.190 -15.854 1.00 19.07 77 GLU D N 1
ATOM 2488 C CA . GLU C 1 77 ? 43.999 -57.553 -15.524 1.00 20.07 77 GLU D CA 1
ATOM 2489 C C . GLU C 1 77 ? 44.260 -57.714 -14.023 1.00 18.64 77 GLU D C 1
ATOM 2490 O O . GLU C 1 77 ? 43.839 -58.694 -13.401 1.00 18.53 77 GLU D O 1
ATOM 2496 N N . LYS C 1 78 ? 45.001 -56.780 -13.469 1.00 17.32 78 LYS D N 1
ATOM 2497 C CA . LYS C 1 78 ? 45.259 -56.802 -12.011 1.00 18.29 78 LYS D CA 1
ATOM 2498 C C . LYS C 1 78 ? 43.936 -56.708 -11.161 1.00 16.85 78 LYS D C 1
ATOM 2499 O O . LYS C 1 78 ? 43.704 -57.473 -10.259 1.00 16.26 78 LYS D O 1
ATOM 2505 N N . ILE C 1 79 ? 43.096 -55.806 -11.581 1.00 16.43 79 ILE D N 1
ATOM 2506 C CA . ILE C 1 79 ? 41.770 -55.606 -11.002 1.00 16.28 79 ILE D CA 1
ATOM 2507 C C . ILE C 1 79 ? 40.980 -56.898 -11.124 1.00 16.91 79 ILE D C 1
ATOM 2508 O O . ILE C 1 79 ? 40.367 -57.371 -10.124 1.00 16.42 79 ILE D O 1
ATOM 2513 N N . GLU C 1 80 ? 40.898 -57.461 -12.324 1.00 17.06 80 GLU D N 1
ATOM 2514 C CA . GLU C 1 80 ? 40.170 -58.691 -12.474 1.00 19.11 80 GLU D CA 1
ATOM 2515 C C . GLU C 1 80 ? 40.700 -59.841 -11.694 1.00 19.51 80 GLU D C 1
ATOM 2516 O O . GLU C 1 80 ? 39.907 -60.640 -11.169 1.00 20.28 80 GLU D O 1
ATOM 2522 N N . THR C 1 81 ? 42.015 -60.001 -11.644 1.00 19.49 81 THR D N 1
ATOM 2523 C CA . THR C 1 81 ? 42.630 -61.098 -10.902 1.00 20.68 81 THR D CA 1
ATOM 2524 C C . THR C 1 81 ? 42.242 -61.060 -9.405 1.00 20.25 81 THR D C 1
ATOM 2525 O O . THR C 1 81 ? 41.727 -62.056 -8.846 1.00 20.24 81 THR D O 1
ATOM 2529 N N . ILE C 1 82 ? 42.407 -59.884 -8.749 1.00 19.17 82 ILE D N 1
ATOM 2530 C CA . ILE C 1 82 ? 42.059 -59.803 -7.368 1.00 18.99 82 ILE D CA 1
ATOM 2531 C C . ILE C 1 82 ? 40.536 -59.866 -7.150 1.00 17.14 82 ILE D C 1
ATOM 2532 O O . ILE C 1 82 ? 40.092 -60.507 -6.209 1.00 17.37 82 ILE D O 1
ATOM 2537 N N . ASN C 1 83 ? 39.768 -59.240 -8.044 1.00 16.75 83 ASN D N 1
ATOM 2538 C CA . ASN C 1 83 ? 38.314 -59.246 -7.957 1.00 16.19 83 ASN D CA 1
ATOM 2539 C C . ASN C 1 83 ? 37.782 -60.715 -8.067 1.00 18.02 83 ASN D C 1
ATOM 2540 O O . ASN C 1 83 ? 36.901 -61.149 -7.269 1.00 16.87 83 ASN D O 1
ATOM 2545 N N . ASN C 1 84 ? 38.295 -61.499 -9.023 1.00 19.29 84 ASN D N 1
ATOM 2546 C CA . ASN C 1 84 ? 37.804 -62.876 -9.201 1.00 19.88 84 ASN D CA 1
ATOM 2547 C C . ASN C 1 84 ? 38.051 -63.751 -8.012 1.00 20.67 84 ASN D C 1
ATOM 2548 O O . ASN C 1 84 ? 37.166 -64.486 -7.608 1.00 19.71 84 ASN D O 1
ATOM 2553 N N . LYS C 1 85 ? 39.237 -63.640 -7.422 1.00 20.78 85 LYS D N 1
ATOM 2554 C CA . LYS C 1 85 ? 39.553 -64.384 -6.241 1.00 23.26 85 LYS D CA 1
ATOM 2555 C C . LYS C 1 85 ? 38.658 -64.017 -4.995 1.00 20.47 85 LYS D C 1
ATOM 2556 O O . LYS C 1 85 ? 38.054 -64.919 -4.358 1.00 20.07 85 LYS D O 1
ATOM 2562 N N . CYS C 1 86 ? 38.443 -62.709 -4.754 1.00 18.14 86 CYS D N 1
ATOM 2563 C CA . CYS C 1 86 ? 37.708 -62.246 -3.626 1.00 17.74 86 CYS D CA 1
ATOM 2564 C C . CYS C 1 86 ? 36.208 -62.524 -3.767 1.00 18.02 86 CYS D C 1
ATOM 2565 O O . CYS C 1 86 ? 35.535 -62.906 -2.782 1.00 16.26 86 CYS D O 1
ATOM 2568 N N . TYR C 1 87 ? 35.715 -62.408 -4.967 1.00 17.73 87 TYR D N 1
ATOM 2569 C CA . TYR C 1 87 ? 34.344 -62.775 -5.297 1.00 19.33 87 TYR D CA 1
ATOM 2570 C C . TYR C 1 87 ? 33.992 -64.237 -5.021 1.00 19.20 87 TYR D C 1
ATOM 2571 O O . TYR C 1 87 ? 32.922 -64.544 -4.499 1.00 17.43 87 TYR D O 1
ATOM 2580 N N . GLU C 1 88 ? 34.888 -65.095 -5.393 1.00 20.10 88 GLU D N 1
ATOM 2581 C CA . GLU C 1 88 ? 34.730 -66.499 -5.141 1.00 23.26 88 GLU D CA 1
ATOM 2582 C C . GLU C 1 88 ? 34.666 -66.837 -3.646 1.00 22.26 88 GLU D C 1
ATOM 2583 O O . GLU C 1 88 ? 33.768 -67.593 -3.255 1.00 20.83 88 GLU D O 1
ATOM 2589 N N . GLU C 1 89 ? 35.531 -66.234 -2.842 1.00 20.39 89 GLU D N 1
ATOM 2590 C CA . GLU C 1 89 ? 35.394 -66.382 -1.394 1.00 22.09 89 GLU D CA 1
ATOM 2591 C C . GLU C 1 89 ? 34.036 -65.882 -0.885 1.00 19.33 89 GLU D C 1
ATOM 2592 O O . GLU C 1 89 ? 33.469 -66.459 0.029 1.00 18.10 89 GLU D O 1
ATOM 2598 N N . ALA C 1 90 ? 33.611 -64.743 -1.433 1.00 17.80 90 ALA D N 1
ATOM 2599 C CA . ALA C 1 90 ? 32.357 -64.057 -1.006 1.00 17.40 90 ALA D CA 1
ATOM 2600 C C . ALA C 1 90 ? 31.084 -64.868 -1.226 1.00 16.99 90 ALA D C 1
ATOM 2601 O O . ALA C 1 90 ? 30.102 -64.664 -0.530 1.00 16.33 90 ALA D O 1
ATOM 2603 N N . LEU C 1 91 ? 31.140 -65.795 -2.165 1.00 17.09 91 LEU D N 1
ATOM 2604 C CA . LEU C 1 91 ? 30.057 -66.671 -2.458 1.00 18.04 91 LEU D CA 1
ATOM 2605 C C . LEU C 1 91 ? 29.706 -67.612 -1.315 1.00 18.15 91 LEU D C 1
ATOM 2606 O O . LEU C 1 91 ? 28.589 -68.053 -1.284 1.00 17.55 91 LEU D O 1
ATOM 2611 N N . LEU C 1 92 ? 30.651 -67.843 -0.404 1.00 18.52 92 LEU D N 1
ATOM 2612 C CA . LEU C 1 92 ? 30.474 -68.683 0.754 1.00 19.01 92 LEU D CA 1
ATOM 2613 C C . LEU C 1 92 ? 29.876 -67.942 1.941 1.00 18.92 92 LEU D C 1
ATOM 2614 O O . LEU C 1 92 ? 29.723 -68.554 2.996 1.00 19.49 92 LEU D O 1
ATOM 2619 N N . VAL C 1 93 ? 29.548 -66.631 1.809 1.00 17.12 93 VAL D N 1
ATOM 2620 C CA . VAL C 1 93 ? 29.229 -65.814 3.014 1.00 16.68 93 VAL D CA 1
ATOM 2621 C C . VAL C 1 93 ? 27.726 -65.528 3.008 1.00 16.00 93 VAL D C 1
ATOM 2622 O O . VAL C 1 93 ? 27.170 -64.989 2.013 1.00 15.93 93 VAL D O 1
ATOM 2626 N N . SER C 1 94 ? 27.032 -65.951 4.085 1.00 15.89 94 SER D N 1
ATOM 2627 C CA . SER C 1 94 ? 25.589 -65.905 4.171 1.00 15.58 94 SER D CA 1
ATOM 2628 C C . SER C 1 94 ? 25.016 -64.524 4.473 1.00 16.21 94 SER D C 1
ATOM 2629 O O . SER C 1 94 ? 25.727 -63.574 4.864 1.00 16.03 94 SER D O 1
ATOM 2632 N N . LYS C 1 95 ? 23.686 -64.430 4.268 1.00 16.65 95 LYS D N 1
ATOM 2633 C CA . LYS C 1 95 ? 22.944 -63.183 4.452 1.00 18.14 95 LYS D CA 1
ATOM 2634 C C . LYS C 1 95 ? 23.178 -62.511 5.824 1.00 18.46 95 LYS D C 1
ATOM 2635 O O . LYS C 1 95 ? 23.420 -61.286 5.917 1.00 17.06 95 LYS D O 1
ATOM 2641 N N . GLU C 1 96 ? 23.162 -63.307 6.881 1.00 19.08 96 GLU D N 1
ATOM 2642 C CA . GLU C 1 96 ? 23.336 -62.729 8.224 1.00 20.60 96 GLU D CA 1
ATOM 2643 C C . GLU C 1 96 ? 24.754 -62.266 8.469 1.00 20.20 96 GLU D C 1
ATOM 2644 O O . GLU C 1 96 ? 24.931 -61.331 9.241 1.00 20.87 96 GLU D O 1
ATOM 2650 N N . VAL C 1 97 ? 25.774 -62.880 7.829 1.00 19.03 97 VAL D N 1
ATOM 2651 C CA . VAL C 1 97 ? 27.126 -62.445 7.975 1.00 19.23 97 VAL D CA 1
ATOM 2652 C C . VAL C 1 97 ? 27.392 -61.141 7.128 1.00 18.93 97 VAL D C 1
ATOM 2653 O O . VAL C 1 97 ? 27.980 -60.190 7.648 1.00 18.74 97 VAL D O 1
ATOM 2657 N N . VAL C 1 98 ? 26.890 -61.053 5.923 1.00 18.55 98 VAL D N 1
ATOM 2658 C CA . VAL C 1 98 ? 27.167 -59.883 5.106 1.00 19.64 98 VAL D CA 1
ATOM 2659 C C . VAL C 1 98 ? 26.418 -58.675 5.654 1.00 21.58 98 VAL D C 1
ATOM 2660 O O . VAL C 1 98 ? 26.769 -57.553 5.331 1.00 19.96 98 VAL D O 1
ATOM 2664 N N . ALA C 1 99 ? 25.380 -58.906 6.470 1.00 20.75 99 ALA D N 1
ATOM 2665 C CA . ALA C 1 99 ? 24.689 -57.816 7.041 1.00 22.51 99 ALA D CA 1
ATOM 2666 C C . ALA C 1 99 ? 25.534 -57.119 8.122 1.00 23.71 99 ALA D C 1
ATOM 2667 O O . ALA C 1 99 ? 25.188 -56.024 8.555 1.00 25.37 99 ALA D O 1
ATOM 2669 N N . THR C 1 100 ? 26.590 -57.731 8.641 1.00 23.88 100 THR D N 1
ATOM 2670 C CA . THR C 1 100 ? 27.263 -57.141 9.779 1.00 24.31 100 THR D CA 1
ATOM 2671 C C . THR C 1 100 ? 28.162 -56.043 9.256 1.00 26.29 100 THR D C 1
ATOM 2672 O O . THR C 1 100 ? 28.700 -56.131 8.097 1.00 23.12 100 THR D O 1
ATOM 2676 N N . CYS C 1 101 ? 28.443 -55.080 10.153 1.00 26.19 101 CYS D N 1
ATOM 2677 C CA . CYS C 1 101 ? 29.486 -54.021 9.877 1.00 29.09 101 CYS D CA 1
ATOM 2678 C C . CYS C 1 101 ? 30.898 -54.546 9.652 1.00 27.25 101 CYS D C 1
ATOM 2679 O O . CYS C 1 101 ? 31.700 -53.963 8.870 1.00 28.17 101 CYS D O 1
ATOM 2682 N N . ASN C 1 102 ? 31.224 -55.638 10.309 1.00 25.12 102 ASN D N 1
ATOM 2683 C CA . ASN C 1 102 ? 32.532 -56.315 10.212 1.00 26.37 102 ASN D CA 1
ATOM 2684 C C . ASN C 1 102 ? 32.837 -56.943 8.875 1.00 23.03 102 ASN D C 1
ATOM 2685 O O . ASN C 1 102 ? 34.010 -57.055 8.450 1.00 21.30 102 ASN D O 1
ATOM 2690 N N . TYR C 1 103 ? 31.797 -57.356 8.158 1.00 20.62 103 TYR D N 1
ATOM 2691 C CA . TYR C 1 103 ? 32.037 -57.977 6.821 1.00 18.96 103 TYR D CA 1
ATOM 2692 C C . TYR C 1 103 ? 32.878 -57.087 5.891 1.00 18.47 103 TYR D C 1
ATOM 2693 O O . TYR C 1 103 ? 33.722 -57.559 5.171 1.00 19.19 103 TYR D O 1
ATOM 2702 N N . SER C 1 104 ? 32.634 -55.783 5.902 1.00 20.33 104 SER D N 1
ATOM 2703 C CA A SER C 1 104 ? 33.383 -54.889 5.012 0.50 20.80 104 SER D CA 1
ATOM 2704 C CA B SER C 1 104 ? 33.436 -54.746 5.137 0.50 20.49 104 SER D CA 1
ATOM 2705 C C . SER C 1 104 ? 34.926 -54.979 5.286 1.00 21.66 104 SER D C 1
ATOM 2706 O O . SER C 1 104 ? 35.711 -54.987 4.325 1.00 20.40 104 SER D O 1
ATOM 2711 N N . TYR C 1 105 ? 35.323 -55.154 6.540 1.00 21.89 105 TYR D N 1
ATOM 2712 C CA . TYR C 1 105 ? 36.720 -55.377 6.881 1.00 24.09 105 TYR D CA 1
ATOM 2713 C C . TYR C 1 105 ? 37.227 -56.728 6.351 1.00 23.45 105 TYR D C 1
ATOM 2714 O O . TYR C 1 105 ? 38.365 -56.805 5.893 1.00 22.89 105 TYR D O 1
ATOM 2723 N N . THR C 1 106 ? 36.389 -57.754 6.349 1.00 22.46 106 THR D N 1
ATOM 2724 C CA . THR C 1 106 ? 36.725 -59.058 5.809 1.00 22.79 106 THR D CA 1
ATOM 2725 C C . THR C 1 106 ? 36.966 -58.943 4.252 1.00 21.46 106 THR D C 1
ATOM 2726 O O . THR C 1 106 ? 37.935 -59.503 3.684 1.00 21.29 106 THR D O 1
ATOM 2730 N N . VAL C 1 107 ? 36.130 -58.170 3.564 1.00 19.72 107 VAL D N 1
ATOM 2731 C CA . VAL C 1 107 ? 36.313 -57.938 2.136 1.00 18.01 107 VAL D CA 1
ATOM 2732 C C . VAL C 1 107 ? 37.606 -57.180 1.820 1.00 18.90 107 VAL D C 1
ATOM 2733 O O . VAL C 1 107 ? 38.416 -57.646 0.962 1.00 17.87 107 VAL D O 1
ATOM 2737 N N . MET C 1 108 ? 37.847 -56.088 2.544 1.00 20.39 108 MET D N 1
ATOM 2738 C CA . MET C 1 108 ? 39.105 -55.336 2.358 1.00 23.14 108 MET D CA 1
ATOM 2739 C C . MET C 1 108 ? 40.360 -56.146 2.702 1.00 23.16 108 MET D C 1
ATOM 2740 O O . MET C 1 108 ? 41.374 -56.108 1.922 1.00 22.14 108 MET D O 1
ATOM 2745 N N . ALA C 1 109 ? 40.252 -57.027 3.694 1.0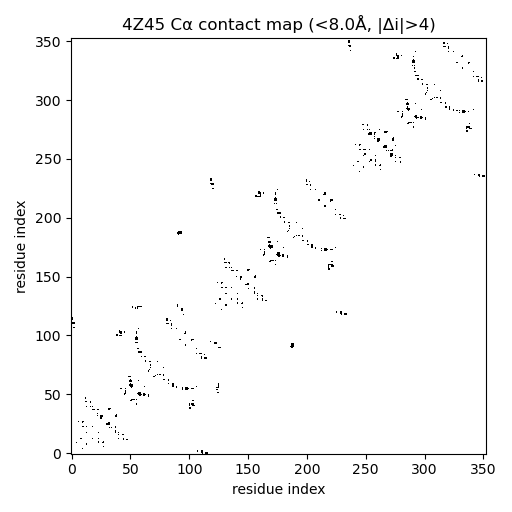0 22.05 109 ALA D N 1
ATOM 2746 C CA . ALA C 1 109 ? 41.347 -57.935 3.983 1.00 22.50 109 ALA D CA 1
ATOM 2747 C C . ALA C 1 109 ? 41.605 -58.923 2.863 1.00 22.04 109 ALA D C 1
ATOM 2748 O O . ALA C 1 109 ? 42.777 -59.263 2.592 1.00 20.93 109 ALA D O 1
ATOM 2750 N N . CYS C 1 110 ? 40.547 -59.474 2.246 1.00 20.12 110 CYS D N 1
ATOM 2751 C CA A CYS C 1 110 ? 40.749 -60.360 1.098 0.50 19.78 110 CYS D CA 1
ATOM 2752 C CA B CYS C 1 110 ? 40.762 -60.358 1.162 0.50 20.92 110 CYS D CA 1
ATOM 2753 C C . CYS C 1 110 ? 41.489 -59.664 -0.009 1.00 18.52 110 CYS D C 1
ATOM 2754 O O . CYS C 1 110 ? 42.434 -60.209 -0.566 1.00 18.50 110 CYS D O 1
ATOM 2759 N N . LEU C 1 111 ? 41.072 -58.472 -0.335 1.00 17.55 111 LEU D N 1
ATOM 2760 C CA . LEU C 1 111 ? 41.659 -57.708 -1.392 1.00 18.01 111 LEU D CA 1
ATOM 2761 C C . LEU C 1 111 ? 43.122 -57.389 -1.116 1.00 18.50 111 LEU D C 1
ATOM 2762 O O . LEU C 1 111 ? 44.003 -57.570 -1.996 1.00 18.00 111 LEU D O 1
ATOM 2767 N N . ASN C 1 112 ? 43.381 -56.987 0.107 1.00 20.60 112 ASN D N 1
ATOM 2768 C CA . ASN C 1 112 ? 44.807 -56.722 0.549 1.00 22.43 112 ASN D CA 1
ATOM 2769 C C . ASN C 1 112 ? 45.683 -57.965 0.530 1.00 22.62 112 ASN D C 1
ATOM 2770 O O . ASN C 1 112 ? 46.828 -57.880 0.058 1.00 22.76 112 ASN D O 1
ATOM 2775 N N . LYS C 1 113 ? 45.107 -59.111 0.887 1.00 23.65 113 LYS D N 1
ATOM 2776 C CA . LYS C 1 113 ? 45.819 -60.350 0.761 1.00 24.66 113 LYS D CA 1
ATOM 2777 C C . LYS C 1 113 ? 46.172 -60.703 -0.706 1.00 25.53 113 LYS D C 1
ATOM 2778 O O . LYS C 1 113 ? 47.352 -61.006 -1.014 1.00 24.45 113 LYS D O 1
ATOM 2784 N N . GLN C 1 114 ? 45.243 -60.522 -1.615 1.00 22.59 114 GLN D N 1
ATOM 2785 C CA . GLN C 1 114 ? 45.550 -60.766 -2.993 1.00 24.18 114 GLN D CA 1
ATOM 2786 C C . GLN C 1 114 ? 46.539 -59.765 -3.561 1.00 23.89 114 GLN D C 1
ATOM 2787 O O . GLN C 1 114 ? 47.331 -60.110 -4.451 1.00 23.74 114 GLN D O 1
ATOM 2793 N N . LEU C 1 115 ? 46.472 -58.515 -3.124 1.00 24.42 115 LEU D N 1
ATOM 2794 C CA . LEU C 1 115 ? 47.441 -57.533 -3.568 1.00 24.78 115 LEU D CA 1
ATOM 2795 C C . LEU C 1 115 ? 48.825 -57.923 -3.112 1.00 27.46 115 LEU D C 1
ATOM 2796 O O . LEU C 1 115 ? 49.763 -57.665 -3.824 1.00 25.55 115 LEU D O 1
ATOM 2801 N N . ASP C 1 116 ? 48.963 -58.491 -1.911 1.00 28.25 116 ASP D N 1
ATOM 2802 C CA . ASP C 1 116 ? 50.298 -58.953 -1.447 1.00 32.13 116 ASP D CA 1
ATOM 2803 C C . ASP C 1 116 ? 50.810 -60.101 -2.213 1.00 32.05 116 ASP D C 1
ATOM 2804 O O . ASP C 1 116 ? 51.974 -60.218 -2.326 1.00 37.40 116 ASP D O 1
ATOM 2809 N N . LEU C 1 117 ? 49.955 -60.997 -2.654 1.00 35.94 117 LEU D N 1
ATOM 2810 C CA . LEU C 1 117 ? 50.398 -62.115 -3.471 1.00 39.95 117 LEU D CA 1
ATOM 2811 C C . LEU C 1 117 ? 50.761 -61.728 -4.899 1.00 42.32 117 LEU D C 1
ATOM 2812 O O . LEU C 1 117 ? 51.221 -62.577 -5.570 1.00 46.38 117 LEU D O 1
ATOM 2817 N N . ASP C 1 118 ? 50.641 -60.477 -5.347 1.00 44.67 118 ASP D N 1
ATOM 2818 C CA . ASP C 1 118 ? 50.740 -60.180 -6.811 1.00 48.16 118 ASP D CA 1
ATOM 2819 C C . ASP C 1 118 ? 52.174 -59.967 -7.197 1.00 47.86 118 ASP D C 1
ATOM 2820 O O . ASP C 1 118 ? 52.767 -58.961 -6.756 1.00 50.54 118 ASP D O 1
#

B-factor: mean 25.85, std 11.79, range [9.75, 78.88]

InterPro domains:
  IPR006170 Pheromone/general odorant binding protein [PF01395] (8-111)
  IPR036728 Pheromone/general odorant binding protein superfamily [G3DSA:1.10.238.20] (4-114)
  IPR036728 Pheromone/general odorant binding protein superfamily [SSF47565] (6-110)

Nearest PDB structures (foldseek):
  4z45-assembly2_B  TM=1.009E+00  e=6.662E-18  Nasonovia ribisnigri
  4z39-assembly1_B  TM=9.820E-01  e=2.453E-16  Megoura viciae
  6qq4-assembly2_B  TM=6.751E-01  e=1.556E-04  Drosophila melanogaster
  1ow4-assembly1_A  TM=6.385E-01  e=2.357E-03  Rhyparobia maderae
  8by4-assembly1_A  TM=6.547E-01  e=1.130E-02  Aedes albopictus

Radius of gyration: 24.92 Å; Cα contacts (8 Å, |Δi|>4): 444; chains: 3; bounding box: 72×60×37 Å